Protein AF-N8WRK1-F1 (afdb_monomer_lite)

Sequence (256 aa):
MTTDSLMQRMIAAGVDIMNPQAVFDFYHNQDNATPIDFNLLKNYVNTWIADAILGKADKADLDLKADIEALEFKVNRNELQAYALKDDLSTKAEQSAVSALDATKADKAAVNQQLDSKLDRSEYHQHFRGLFTTADALHEQVTDAVAGDYAHVDAGPGEPTEIHAYDVDDGIWRKQGSNGISVTSTDSIPEGNNNLYFQAERVKNVVKGMNSGELPEGTNLYYTDARVSAVVGPMITPLQNQIGEIDQLLTQLLGV

Foldseek 3Di:
DPCDDPVNVCVVVVQPPVDVVSVVCVVPPPPPDDDDDVVVVVVVVVVVVVCVVVVNDDPVVVVVVVVVVVVVVVVVVVVVVVVVVVVVVVVVVVVVVVVVVVVVPCPPVNVVVVVCVVPVVVVVPPQEPEEALDQVRVPVVPPPHDAPHKYWHHVDPPGDIWIWGQDPVVRGTDTPPPDDDDDPDPVPDDDDPPDDDDDPVVVVVVVVPDDPVVDDQVPNDDDDPVVVCVVVVVVCVVVVVVVVVVVVVVCVVVVD

Secondary structure (DSSP, 8-state):
-----HHHHHHHTT--TT-HHHHHHHHH----S----HHHHHHHHHHHHHHHHTT---HHHHHHHHHHHHHHHHHHHHHHHHHHHHHHHHHHHHHHHHHHHHHHS--HHHHHHHHHHHTTTTT----EEEEESSHHHHHHH--S--TT-EEEE--STTSPPEEEEEETTTTEEEETTTTS----SGGGS---SS-----HHHHHHHHHH--TTSS--TTSPPP-HHHHHHHHHHHHHHHHHHHHHHHHHHHHHHT-

Organism: NCBI:txid1217675

Structure (mmCIF, N/CA/C/O backbone):
data_AF-N8WRK1-F1
#
_entry.id   AF-N8WRK1-F1
#
loop_
_atom_site.group_PDB
_atom_site.id
_atom_site.type_symbol
_atom_site.label_atom_id
_atom_site.label_alt_id
_atom_site.label_comp_id
_atom_site.label_asym_id
_atom_site.label_entity_id
_atom_site.label_seq_id
_atom_site.pdbx_PDB_ins_code
_atom_site.Cartn_x
_atom_site.Cartn_y
_atom_site.Cartn_z
_atom_site.occupancy
_atom_site.B_iso_or_equiv
_atom_site.auth_seq_id
_atom_site.auth_comp_id
_atom_site.auth_asym_id
_atom_site.auth_atom_id
_atom_site.pdbx_PDB_model_num
ATOM 1 N N . MET A 1 1 ? -27.558 -66.314 48.391 1.00 41.53 1 MET A N 1
ATOM 2 C CA . MET A 1 1 ? -27.802 -64.860 48.493 1.00 41.53 1 MET A CA 1
ATOM 3 C C . MET A 1 1 ? -28.905 -64.544 47.498 1.00 41.53 1 MET A C 1
ATOM 5 O O . MET A 1 1 ? -28.745 -64.895 46.337 1.00 41.53 1 MET A O 1
ATOM 9 N N . THR A 1 2 ? -30.059 -64.059 47.955 1.00 39.97 2 THR A N 1
ATOM 10 C CA . THR A 1 2 ? -31.202 -63.727 47.090 1.00 39.97 2 THR A CA 1
ATOM 11 C C . THR A 1 2 ? -30.779 -62.636 46.109 1.00 39.97 2 THR A C 1
ATOM 13 O O . THR A 1 2 ? -30.224 -61.617 46.510 1.00 39.97 2 THR A O 1
ATOM 16 N N . THR A 1 3 ? -30.943 -62.881 44.809 1.00 43.94 3 THR A N 1
ATOM 17 C CA . THR A 1 3 ? -30.619 -61.918 43.749 1.00 43.94 3 THR A CA 1
ATOM 18 C C . THR A 1 3 ? -31.718 -60.869 43.673 1.00 43.94 3 THR A C 1
ATOM 20 O O . THR A 1 3 ? -32.515 -60.859 42.735 1.00 43.94 3 THR A O 1
ATOM 23 N N . ASP A 1 4 ? -31.794 -60.020 44.693 1.00 55.56 4 ASP A N 1
ATOM 24 C CA . ASP A 1 4 ? -32.691 -58.877 44.667 1.00 55.56 4 ASP A CA 1
ATOM 25 C C . ASP A 1 4 ? -32.179 -57.911 43.607 1.00 55.56 4 ASP A C 1
ATOM 27 O O . ASP A 1 4 ? -31.000 -57.538 43.569 1.00 55.56 4 ASP A O 1
ATOM 31 N N . SER A 1 5 ? -33.072 -57.552 42.692 1.00 64.38 5 SER A N 1
ATOM 32 C CA . SER A 1 5 ? -32.743 -56.634 41.619 1.00 64.38 5 SER A CA 1
ATOM 33 C C . SER A 1 5 ? -32.294 -55.299 42.201 1.00 64.38 5 SER A C 1
ATOM 35 O O . SER A 1 5 ? -32.709 -54.851 43.270 1.00 64.38 5 SER A O 1
ATOM 37 N N . LEU A 1 6 ? -31.430 -54.633 41.461 1.00 58.53 6 LEU A N 1
ATOM 38 C CA . LEU A 1 6 ? -30.842 -53.359 41.837 1.00 58.53 6 LEU A CA 1
ATOM 39 C C . LEU A 1 6 ? -31.905 -52.291 42.169 1.00 58.53 6 LEU A C 1
ATOM 41 O O . LEU A 1 6 ? -31.772 -51.563 43.148 1.00 58.53 6 LEU A O 1
ATOM 45 N N . MET A 1 7 ? -33.027 -52.308 41.443 1.00 64.00 7 MET A N 1
ATOM 46 C CA . MET A 1 7 ? -34.217 -51.497 41.727 1.00 64.00 7 MET A CA 1
ATOM 47 C C . MET A 1 7 ? -34.857 -51.818 43.085 1.00 64.00 7 MET A C 1
ATOM 49 O O . MET A 1 7 ? -35.253 -50.904 43.801 1.00 64.00 7 MET A O 1
ATOM 53 N N . GLN A 1 8 ? -34.923 -53.092 43.486 1.00 68.00 8 GLN A N 1
ATOM 54 C CA . GLN A 1 8 ? -35.460 -53.479 44.797 1.00 68.00 8 GLN A CA 1
ATOM 55 C C . GLN A 1 8 ? -34.587 -52.964 45.945 1.00 68.00 8 GLN A C 1
ATOM 57 O O . GLN A 1 8 ? -35.125 -52.510 46.951 1.00 68.00 8 GLN A O 1
ATOM 62 N N . ARG A 1 9 ? -33.257 -52.954 45.782 1.00 64.38 9 ARG A N 1
ATOM 63 C CA . ARG A 1 9 ? -32.337 -52.381 46.781 1.00 64.38 9 ARG A CA 1
ATOM 64 C C . ARG A 1 9 ? -32.492 -50.867 46.920 1.00 64.38 9 ARG A C 1
ATOM 66 O O . ARG A 1 9 ? -32.437 -50.356 48.032 1.00 64.38 9 ARG A O 1
ATOM 73 N N . MET A 1 10 ? -32.715 -50.167 45.811 1.00 70.31 10 MET A N 1
ATOM 74 C CA . MET A 1 10 ? -32.926 -48.717 45.809 1.00 70.31 10 MET A CA 1
ATOM 75 C C . MET A 1 10 ? -34.264 -48.335 46.447 1.00 70.31 10 MET A C 1
ATOM 77 O O . MET A 1 10 ? -34.306 -47.435 47.282 1.00 70.31 10 MET A O 1
ATOM 81 N N . ILE A 1 11 ? -35.333 -49.075 46.133 1.00 75.88 11 ILE A N 1
ATOM 82 C CA . ILE A 1 11 ? -36.647 -48.896 46.766 1.00 75.88 11 ILE A CA 1
ATOM 83 C C . ILE A 1 11 ? -36.559 -49.180 48.274 1.00 75.88 11 ILE A C 1
ATOM 85 O O . ILE A 1 11 ? -37.080 -48.404 49.070 1.00 75.88 11 ILE A O 1
ATOM 89 N N . ALA A 1 12 ? -35.860 -50.245 48.685 1.00 75.50 12 ALA A N 1
ATOM 90 C CA . ALA A 1 12 ? -35.674 -50.582 50.099 1.00 75.50 12 ALA A CA 1
ATOM 91 C C . ALA A 1 12 ? -34.871 -49.521 50.873 1.00 75.50 12 ALA A C 1
ATOM 93 O O . ALA A 1 12 ? -35.125 -49.299 52.054 1.00 75.50 12 ALA A O 1
ATOM 94 N N . ALA A 1 13 ? -33.930 -48.848 50.207 1.00 69.81 13 ALA A N 1
ATOM 95 C CA . ALA A 1 13 ? -33.162 -47.742 50.771 1.00 69.81 13 ALA A CA 1
ATOM 96 C C . ALA A 1 13 ? -33.899 -46.386 50.714 1.00 69.81 13 ALA A C 1
ATOM 98 O O . ALA A 1 13 ? -33.337 -45.376 51.129 1.00 69.81 13 ALA A O 1
ATOM 99 N N . GLY A 1 14 ? -35.141 -46.346 50.211 1.00 78.44 14 GLY A N 1
ATOM 100 C CA . GLY A 1 14 ? -35.938 -45.120 50.109 1.00 78.44 14 GLY A CA 1
ATOM 101 C C . GLY A 1 14 ? -35.434 -44.132 49.055 1.00 78.44 14 GLY A C 1
ATOM 102 O O . GLY A 1 14 ? -35.756 -42.948 49.128 1.00 78.44 14 GLY A O 1
ATOM 103 N N . VAL A 1 15 ? -34.633 -44.594 48.090 1.00 77.81 15 VAL A N 1
ATOM 104 C CA . VAL A 1 15 ? -34.092 -43.750 47.020 1.00 77.81 15 VAL A CA 1
ATOM 105 C C . VAL A 1 15 ? -35.204 -43.419 46.027 1.00 77.81 15 VAL A C 1
ATOM 107 O O . VAL A 1 15 ? -35.874 -44.320 45.518 1.00 77.81 15 VAL A O 1
ATOM 110 N N . ASP A 1 16 ? -35.376 -42.134 45.712 1.00 84.25 16 ASP A N 1
ATOM 111 C CA . ASP A 1 16 ? -36.258 -41.705 44.626 1.00 84.25 16 ASP A CA 1
ATOM 112 C C . ASP A 1 16 ? -35.649 -42.098 43.273 1.00 84.25 16 ASP A C 1
ATOM 114 O O . ASP A 1 16 ? -34.786 -41.416 42.719 1.00 84.25 16 ASP A O 1
ATOM 118 N N . ILE A 1 17 ? -36.106 -43.233 42.747 1.00 76.56 17 ILE A N 1
ATOM 119 C CA . ILE A 1 17 ? -35.628 -43.815 41.489 1.00 76.56 17 ILE A CA 1
ATOM 120 C C . ILE A 1 17 ? -35.923 -42.946 40.258 1.00 76.56 17 ILE A C 1
ATOM 122 O O . ILE A 1 17 ? -35.333 -43.184 39.205 1.00 76.56 17 ILE A O 1
ATOM 126 N N . MET A 1 18 ? -36.810 -41.950 40.370 1.00 74.56 18 MET A N 1
ATOM 127 C CA . MET A 1 18 ? -37.111 -41.009 39.286 1.00 74.56 18 MET A CA 1
ATOM 128 C C . MET A 1 18 ? -36.160 -39.805 39.272 1.00 74.56 18 MET A C 1
ATOM 130 O O . MET A 1 18 ? -36.187 -39.027 38.320 1.00 74.56 18 MET A O 1
ATOM 134 N N . ASN A 1 19 ? -35.299 -39.664 40.287 1.00 75.12 19 ASN A N 1
ATOM 135 C CA . ASN 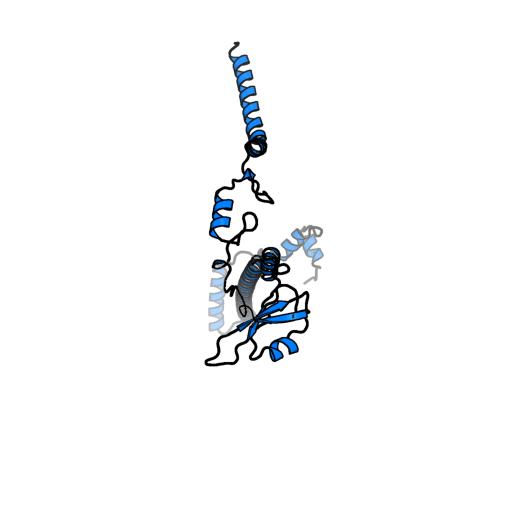A 1 19 ? -34.273 -38.631 40.361 1.00 75.12 19 ASN A CA 1
ATOM 136 C C . ASN A 1 19 ? -32.884 -39.212 40.013 1.00 75.12 19 ASN A C 1
ATOM 138 O O . ASN A 1 19 ? -32.271 -39.877 40.853 1.00 75.12 19 ASN A O 1
ATOM 142 N N . PRO A 1 20 ? -32.327 -38.918 38.822 1.00 65.50 20 PRO A N 1
ATOM 143 C CA . PRO A 1 20 ? -31.055 -39.487 38.372 1.00 65.50 20 PRO A CA 1
ATOM 144 C C . PRO A 1 20 ? -29.865 -39.194 39.297 1.00 65.50 20 PRO A C 1
ATOM 146 O O . PRO A 1 20 ? -28.946 -40.008 39.367 1.00 65.50 20 PRO A O 1
ATOM 149 N N . GLN A 1 21 ? -29.884 -38.073 40.028 1.00 61.62 21 GLN A N 1
ATOM 150 C CA . GLN A 1 21 ? -28.812 -37.713 40.960 1.00 61.62 21 GLN A CA 1
ATOM 151 C C . GLN A 1 21 ? -28.860 -38.571 42.229 1.00 61.62 21 GLN A C 1
ATOM 153 O O . GLN A 1 21 ? -27.837 -39.097 42.649 1.00 61.62 21 GLN A O 1
ATOM 158 N N . A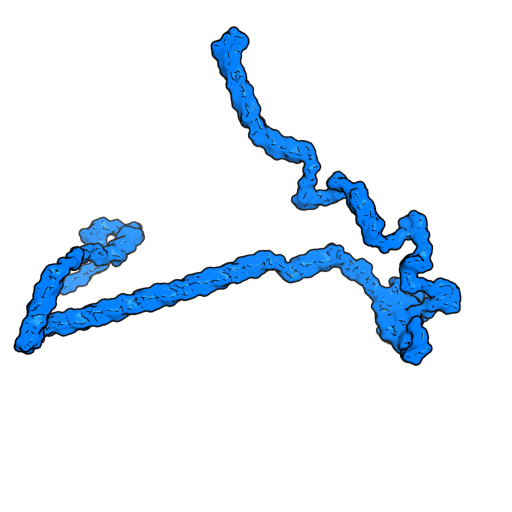LA A 1 22 ? -30.051 -38.795 42.791 1.00 65.44 22 ALA A N 1
ATOM 159 C CA . ALA A 1 22 ? -30.223 -39.654 43.967 1.00 65.44 22 ALA A CA 1
ATOM 160 C C . ALA A 1 22 ? -29.850 -41.113 43.662 1.00 65.44 22 ALA A C 1
ATOM 162 O O . ALA A 1 22 ? -29.258 -41.809 44.488 1.00 65.44 22 ALA A O 1
ATOM 163 N N . VAL A 1 23 ? -30.155 -41.554 42.438 1.00 63.00 23 VAL A N 1
ATOM 164 C CA . VAL A 1 23 ? -29.691 -42.833 41.907 1.00 63.00 23 VAL A CA 1
ATOM 165 C C . VAL A 1 23 ? -28.163 -42.857 41.848 1.00 63.00 23 VAL A C 1
ATOM 167 O O . VAL A 1 23 ? -27.557 -43.762 42.412 1.00 63.00 23 VAL A O 1
ATOM 170 N N . PHE A 1 24 ? -27.538 -41.862 41.216 1.00 61.81 24 PHE A N 1
ATOM 171 C CA . PHE A 1 24 ? -26.084 -41.772 41.061 1.00 61.81 24 PHE A CA 1
ATOM 172 C C . PHE A 1 24 ? -25.336 -41.771 42.402 1.00 61.81 24 PHE A C 1
ATOM 174 O O . PHE A 1 24 ? -24.374 -42.527 42.560 1.00 61.81 24 PHE A O 1
ATOM 181 N N . ASP A 1 25 ? -25.815 -40.998 43.376 1.00 60.84 25 ASP A N 1
ATOM 182 C CA . ASP A 1 25 ? -25.211 -40.883 44.704 1.00 60.84 25 ASP A CA 1
ATOM 183 C C . ASP A 1 25 ? -25.292 -42.212 45.470 1.00 60.84 25 ASP A C 1
ATOM 185 O O . ASP A 1 25 ? -24.321 -42.618 46.105 1.00 60.84 25 ASP A O 1
ATOM 189 N N . PHE A 1 26 ? -26.395 -42.963 45.343 1.00 69.25 26 PHE A N 1
ATOM 190 C CA . PHE A 1 26 ? -26.514 -44.305 45.928 1.00 69.25 26 PHE A CA 1
ATOM 191 C C . PHE A 1 26 ? -25.494 -45.303 45.348 1.00 69.25 26 PHE A C 1
ATOM 193 O O . PHE A 1 26 ? -25.015 -46.176 46.070 1.00 69.25 26 PHE A O 1
ATOM 200 N N . TYR A 1 27 ? -25.130 -45.183 44.064 1.00 58.78 27 TYR A N 1
ATOM 201 C CA . TYR A 1 27 ? -24.097 -46.037 43.457 1.00 58.78 27 TYR A CA 1
ATOM 202 C C . TYR A 1 27 ? -22.673 -45.656 43.860 1.00 58.78 27 TYR A C 1
ATOM 204 O O . TYR A 1 27 ? -21.825 -46.542 43.973 1.00 58.78 27 TYR A O 1
ATOM 212 N N . HIS A 1 28 ? -22.403 -44.361 44.031 1.00 60.12 28 HIS A N 1
ATOM 213 C CA . HIS A 1 28 ? -21.046 -43.844 44.221 1.00 60.12 28 HIS A CA 1
ATOM 214 C C . HIS A 1 28 ? -20.669 -43.641 45.688 1.00 60.12 28 HIS A C 1
ATOM 216 O O . HIS A 1 28 ? -19.487 -43.516 45.993 1.00 60.12 28 HIS A O 1
ATOM 222 N N . ASN A 1 29 ? -21.631 -43.687 46.610 1.00 57.47 29 ASN A N 1
ATOM 223 C CA . ASN A 1 29 ? -21.366 -43.614 48.042 1.00 57.47 29 ASN A CA 1
ATOM 224 C C . ASN A 1 29 ? -21.087 -45.015 48.632 1.00 57.47 29 ASN A C 1
ATOM 226 O O . ASN A 1 29 ? -21.828 -45.516 49.478 1.00 57.47 29 ASN A O 1
ATOM 230 N N . GLN A 1 30 ? -20.019 -45.674 48.155 1.00 51.66 30 GLN A N 1
ATOM 231 C CA . GLN A 1 30 ? -19.493 -46.919 48.748 1.00 51.66 30 GLN A CA 1
ATOM 232 C C . GLN A 1 30 ? -18.684 -46.688 50.043 1.00 51.66 30 GLN A C 1
ATOM 234 O O . GLN A 1 30 ? -18.206 -47.649 50.640 1.00 51.66 30 GLN A O 1
ATOM 239 N N . ASP A 1 31 ? -18.600 -45.449 50.532 1.00 48.50 31 ASP A N 1
ATOM 240 C CA . ASP A 1 31 ? -17.825 -45.062 51.719 1.00 48.50 31 ASP A CA 1
ATOM 241 C C . ASP A 1 31 ? -18.675 -44.981 53.000 1.00 48.50 31 ASP A C 1
ATOM 243 O O . ASP A 1 31 ? -18.508 -44.092 53.831 1.00 48.50 31 ASP A O 1
ATOM 247 N N . ASN A 1 32 ? -19.584 -45.941 53.196 1.00 46.09 32 ASN A N 1
ATOM 248 C CA . ASN A 1 32 ? -20.249 -46.164 54.489 1.00 46.09 32 ASN A CA 1
ATOM 249 C C . ASN A 1 32 ? -19.832 -47.502 55.132 1.00 46.09 32 ASN A C 1
ATOM 251 O O . ASN A 1 32 ? -20.601 -48.129 55.862 1.00 46.09 32 ASN A O 1
ATOM 255 N N . ALA A 1 33 ? -18.598 -47.946 54.866 1.00 46.81 33 ALA A N 1
ATOM 256 C CA . ALA A 1 33 ? -17.921 -48.947 55.682 1.00 46.81 33 ALA A CA 1
ATOM 257 C C . ALA A 1 33 ? -17.244 -48.244 56.873 1.00 46.81 33 ALA A C 1
ATOM 259 O O . ALA A 1 33 ? -16.502 -47.280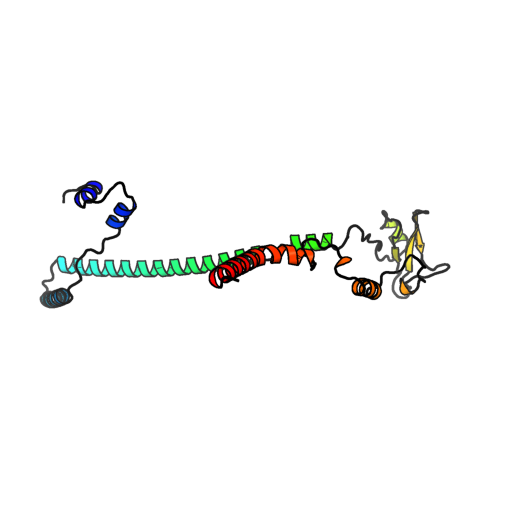 56.707 1.00 46.81 33 ALA A O 1
ATOM 260 N N . THR A 1 34 ? -17.544 -48.710 58.083 1.00 43.59 34 THR A N 1
ATOM 261 C CA . THR A 1 34 ? -17.042 -48.202 59.372 1.00 43.59 34 THR A CA 1
ATOM 262 C C . THR A 1 34 ? -15.527 -47.922 59.388 1.00 43.59 34 THR A C 1
ATOM 264 O O . THR A 1 34 ? -14.781 -48.702 58.792 1.00 43.59 34 THR A O 1
ATOM 267 N N . PRO A 1 35 ? -15.042 -46.896 60.125 1.00 42.50 35 PRO A N 1
ATOM 268 C CA . PRO A 1 35 ? -13.613 -46.591 60.229 1.00 42.50 35 PRO A CA 1
ATOM 269 C C . PRO A 1 35 ? -12.784 -47.807 60.668 1.00 42.50 35 PRO A C 1
ATOM 271 O O . PRO A 1 35 ? -13.175 -48.524 61.589 1.00 42.50 35 PRO A O 1
ATOM 274 N N . ILE A 1 36 ? -11.634 -48.027 60.025 1.00 48.12 36 ILE A N 1
ATOM 275 C CA . ILE A 1 36 ? -10.729 -49.149 60.316 1.00 48.12 36 ILE A CA 1
ATOM 276 C C . ILE A 1 36 ? -10.163 -48.999 61.740 1.00 48.12 36 ILE A C 1
ATOM 278 O O . ILE A 1 36 ? -9.389 -48.081 62.014 1.00 48.12 36 ILE A O 1
ATOM 282 N N . ASP A 1 37 ? -10.526 -49.909 62.650 1.00 48.22 37 ASP A N 1
ATOM 283 C CA . ASP A 1 37 ? -9.957 -49.967 64.001 1.00 48.22 37 ASP A CA 1
ATOM 284 C C . ASP A 1 37 ? -8.582 -50.656 63.975 1.00 48.22 37 ASP A C 1
ATOM 286 O O . ASP A 1 37 ? -8.454 -51.884 63.919 1.00 48.22 37 ASP A O 1
ATOM 290 N N . PHE A 1 38 ? -7.530 -49.840 64.038 1.00 43.28 38 PHE A N 1
ATOM 291 C CA . PHE A 1 38 ? -6.139 -50.288 64.029 1.00 43.28 38 PHE A CA 1
ATOM 292 C C . PHE A 1 38 ? -5.773 -51.224 65.196 1.00 43.28 38 PHE A C 1
ATOM 294 O O . PHE A 1 38 ? -4.810 -51.983 65.066 1.00 43.28 38 PHE A O 1
ATOM 301 N N . ASN A 1 39 ? -6.520 -51.240 66.309 1.00 43.47 39 ASN A N 1
ATOM 302 C CA . ASN A 1 39 ? -6.276 -52.195 67.398 1.00 43.47 39 ASN A CA 1
ATOM 303 C C . ASN A 1 39 ? -6.755 -53.606 67.046 1.00 43.47 39 ASN A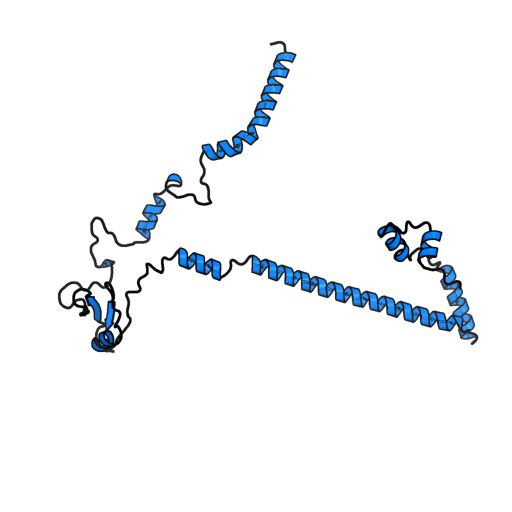 C 1
ATOM 305 O O . ASN A 1 39 ? -6.103 -54.583 67.422 1.00 43.47 39 ASN A O 1
ATOM 309 N N . LEU A 1 40 ? -7.844 -53.724 66.281 1.00 51.56 40 LEU A N 1
ATOM 310 C CA . LEU A 1 40 ? -8.323 -55.011 65.782 1.00 51.56 40 LEU A CA 1
ATOM 311 C C . LEU A 1 40 ? -7.331 -55.598 64.769 1.00 51.56 40 LEU A C 1
ATOM 313 O O . LEU A 1 40 ? -6.996 -56.779 64.848 1.00 51.56 40 LEU A O 1
ATOM 317 N N . LEU A 1 41 ? -6.790 -54.743 63.893 1.00 48.75 41 LEU A N 1
ATOM 318 C CA . LEU A 1 41 ? -5.769 -55.110 62.910 1.00 48.75 41 LEU A CA 1
ATOM 319 C C . LEU A 1 41 ? -4.481 -55.597 63.589 1.00 48.75 41 LEU A C 1
ATOM 321 O O . LEU A 1 41 ? -3.911 -56.613 63.203 1.00 48.75 41 LEU A O 1
ATOM 325 N N . LYS A 1 42 ? -4.044 -54.911 64.650 1.00 50.50 42 LYS A N 1
ATOM 326 C CA . LYS A 1 42 ? -2.833 -55.279 65.394 1.00 50.50 42 LYS A CA 1
ATOM 327 C C . LYS A 1 42 ? -2.986 -56.609 66.137 1.00 50.50 42 LYS A C 1
ATOM 329 O O . LYS A 1 42 ? -2.037 -57.388 66.187 1.00 50.50 42 LYS A O 1
ATOM 334 N N . ASN A 1 43 ? -4.174 -56.889 66.675 1.00 50.28 43 ASN A N 1
ATOM 335 C CA . ASN A 1 43 ? -4.475 -58.176 67.302 1.00 50.28 43 ASN A CA 1
ATOM 336 C C . ASN A 1 43 ? -4.513 -59.309 66.270 1.00 50.28 43 ASN A C 1
ATOM 338 O O . ASN A 1 43 ? -3.862 -60.323 66.496 1.00 50.28 43 ASN A O 1
ATOM 342 N N . TYR A 1 44 ? -5.159 -59.102 65.119 1.00 51.09 44 TYR A N 1
ATOM 343 C CA . TYR A 1 44 ? -5.182 -60.079 64.024 1.00 51.09 44 TYR A CA 1
ATOM 344 C C . TYR A 1 44 ? -3.780 -60.422 63.512 1.00 51.09 44 TYR A C 1
ATOM 346 O O . TYR A 1 44 ? -3.448 -61.594 63.372 1.00 51.09 44 TYR A O 1
ATOM 354 N N . VAL A 1 45 ? -2.920 -59.418 63.309 1.00 52.94 45 VAL A N 1
ATOM 355 C CA . VAL A 1 45 ? -1.537 -59.633 62.848 1.00 52.94 45 VAL A CA 1
ATOM 356 C C . VAL A 1 45 ? -0.709 -60.408 63.880 1.00 52.94 45 VAL A C 1
ATOM 358 O O . VAL A 1 45 ? 0.074 -61.278 63.508 1.00 52.94 45 VAL A O 1
ATOM 361 N N . ASN A 1 46 ? -0.894 -60.156 65.178 1.00 50.59 46 ASN A N 1
ATOM 362 C CA . ASN A 1 46 ? -0.177 -60.893 66.225 1.00 50.59 46 ASN A CA 1
ATOM 363 C C . ASN A 1 46 ? -0.634 -62.358 66.334 1.00 50.59 46 ASN A C 1
ATOM 365 O O . ASN A 1 46 ? 0.198 -63.233 66.577 1.00 50.59 46 ASN A O 1
ATOM 369 N N . THR A 1 47 ? -1.926 -62.638 66.137 1.00 52.38 47 THR A N 1
ATOM 370 C CA . THR A 1 47 ? -2.461 -64.009 66.093 1.00 52.38 47 THR A CA 1
ATOM 371 C C . THR A 1 47 ? -1.991 -64.743 64.833 1.00 52.38 47 THR A C 1
ATOM 373 O O . THR A 1 47 ? -1.519 -65.871 64.927 1.00 52.38 47 THR A O 1
ATOM 376 N N . TRP A 1 48 ? -1.976 -64.055 63.688 1.00 51.91 48 TRP A N 1
ATOM 377 C CA . TRP A 1 48 ? -1.475 -64.566 62.410 1.00 51.91 48 TRP A CA 1
ATOM 378 C C . TRP A 1 48 ? 0.011 -64.951 62.457 1.00 51.91 48 TRP A C 1
ATOM 380 O O . TRP A 1 48 ? 0.396 -66.035 62.022 1.00 51.91 48 TRP A O 1
ATOM 390 N N . ILE A 1 49 ? 0.860 -64.105 63.053 1.00 53.62 49 ILE A N 1
ATOM 391 C CA . ILE A 1 49 ? 2.286 -64.416 63.245 1.00 53.62 49 ILE A CA 1
ATOM 392 C C . ILE A 1 49 ? 2.458 -65.645 64.151 1.00 53.62 49 ILE A C 1
ATOM 394 O O . ILE A 1 49 ? 3.306 -66.495 63.875 1.00 53.62 49 ILE A O 1
ATOM 398 N N . ALA A 1 50 ? 1.654 -65.771 65.211 1.00 53.06 50 ALA A N 1
ATOM 399 C CA . ALA A 1 50 ? 1.717 -66.915 66.117 1.00 53.06 50 ALA A CA 1
ATOM 400 C C . ALA A 1 50 ? 1.319 -68.234 65.423 1.00 53.06 50 ALA A C 1
ATOM 402 O O . ALA A 1 50 ? 2.020 -69.237 65.579 1.00 53.06 50 ALA A O 1
ATOM 403 N N . ASP A 1 51 ? 0.264 -68.226 64.604 1.00 53.59 51 ASP A N 1
ATOM 404 C CA . ASP A 1 51 ? -0.222 -69.414 63.890 1.00 53.59 51 ASP A CA 1
ATOM 405 C C . ASP A 1 51 ? 0.653 -69.796 62.684 1.00 53.59 51 ASP A C 1
ATOM 407 O O . ASP A 1 51 ? 0.841 -70.987 62.409 1.00 53.59 51 ASP A O 1
ATOM 411 N N . ALA A 1 52 ? 1.282 -68.819 62.020 1.00 54.84 52 ALA A N 1
ATOM 412 C CA . ALA A 1 52 ? 2.271 -69.054 60.967 1.00 54.84 52 ALA A CA 1
ATOM 413 C C . ALA A 1 52 ? 3.557 -69.707 61.509 1.00 54.84 52 ALA A C 1
ATOM 415 O O . ALA A 1 52 ? 4.073 -70.645 60.900 1.00 54.84 52 ALA A O 1
ATOM 416 N N . ILE A 1 53 ? 4.046 -69.277 62.681 1.00 53.69 53 ILE A N 1
ATOM 417 C CA . ILE A 1 53 ? 5.205 -69.896 63.357 1.00 53.69 53 ILE A CA 1
ATOM 418 C C . ILE A 1 53 ? 4.888 -71.338 63.797 1.00 53.69 53 ILE A C 1
ATOM 420 O O . ILE A 1 53 ? 5.768 -72.198 63.778 1.00 53.69 53 ILE A O 1
ATOM 424 N N . LEU A 1 54 ? 3.631 -71.621 64.154 1.00 55.59 54 LEU A N 1
ATOM 425 C CA . LEU A 1 54 ? 3.147 -72.952 64.542 1.00 55.59 54 LEU A CA 1
ATOM 426 C C . LEU A 1 54 ? 2.691 -73.826 63.356 1.00 55.59 54 LEU A C 1
ATOM 428 O O . LEU A 1 54 ? 2.289 -74.971 63.575 1.00 55.59 54 LEU A O 1
ATOM 432 N N . GLY A 1 55 ? 2.771 -73.324 62.117 1.00 54.75 55 GLY A N 1
ATOM 433 C CA . GLY A 1 55 ? 2.442 -74.063 60.894 1.00 54.75 55 GLY A CA 1
ATOM 434 C C . GLY A 1 55 ? 0.952 -74.385 60.714 1.00 54.75 55 GLY A C 1
ATOM 435 O O . GLY A 1 55 ? 0.629 -75.399 60.097 1.00 54.75 55 GLY A O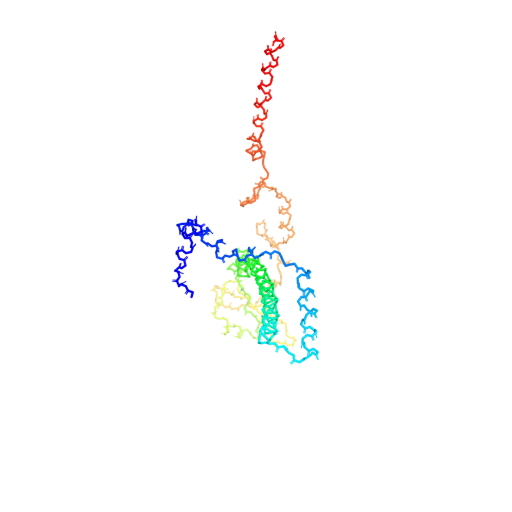 1
ATOM 436 N N . LYS A 1 56 ? 0.049 -73.564 61.267 1.00 52.50 56 LYS A N 1
ATOM 437 C CA . LYS A 1 56 ? -1.409 -73.799 61.291 1.00 52.50 56 LYS A CA 1
ATOM 438 C C . LYS A 1 56 ? -2.252 -72.790 60.501 1.00 52.50 56 LYS A C 1
ATOM 440 O O . LYS A 1 56 ? -3.466 -72.799 60.668 1.00 52.50 56 LYS A O 1
ATOM 445 N N . ALA A 1 57 ? -1.652 -71.953 59.655 1.00 54.19 57 ALA A N 1
ATOM 446 C CA . ALA A 1 57 ? -2.409 -70.984 58.858 1.00 54.19 57 ALA A CA 1
ATOM 447 C C . ALA A 1 57 ? -3.474 -71.692 57.995 1.00 54.19 57 ALA A C 1
ATOM 449 O O . ALA A 1 57 ? -3.152 -72.604 57.223 1.00 54.19 57 ALA A O 1
ATOM 450 N N . ASP A 1 58 ? -4.740 -71.304 58.153 1.00 58.97 58 ASP A N 1
ATOM 451 C CA . ASP A 1 58 ? -5.861 -71.842 57.388 1.00 58.97 58 ASP A CA 1
ATOM 452 C C . ASP A 1 58 ? -6.171 -70.970 56.153 1.00 58.97 58 ASP A C 1
ATOM 454 O O . ASP A 1 58 ? -5.519 -69.965 55.871 1.00 58.97 58 ASP A O 1
ATOM 458 N N . LYS A 1 59 ? -7.124 -71.415 55.325 1.00 52.69 59 LYS A N 1
ATOM 459 C CA . LYS A 1 59 ? -7.398 -70.849 53.990 1.00 52.69 59 LYS A CA 1
ATOM 460 C C . LYS A 1 59 ? -7.764 -69.353 54.012 1.00 52.69 59 LYS A C 1
ATOM 462 O O . LYS A 1 59 ? -7.506 -68.671 53.025 1.00 52.69 59 LYS A O 1
ATOM 467 N N . ALA A 1 60 ? -8.303 -68.850 55.124 1.00 48.56 60 ALA A N 1
ATOM 468 C CA . ALA A 1 60 ? -8.688 -67.449 55.286 1.00 48.56 60 ALA A CA 1
ATOM 469 C C . ALA A 1 60 ? -7.474 -66.497 55.325 1.00 48.56 60 ALA A C 1
ATOM 471 O O . ALA A 1 60 ? -7.559 -65.370 54.838 1.00 48.56 60 ALA A O 1
ATOM 472 N N . ASP A 1 61 ? -6.323 -66.967 55.811 1.00 49.34 61 ASP A N 1
ATOM 473 C CA . ASP A 1 61 ? -5.083 -66.182 55.867 1.00 49.34 61 ASP A CA 1
ATOM 474 C C . ASP A 1 61 ? -4.411 -66.018 54.492 1.00 49.34 61 ASP A C 1
ATOM 476 O O . ASP A 1 61 ? -3.697 -65.044 54.241 1.00 49.34 61 ASP A O 1
ATOM 480 N N . LEU A 1 62 ? -4.643 -66.967 53.580 1.00 51.41 62 LEU A N 1
ATOM 481 C CA . LEU A 1 62 ? -4.139 -66.928 52.202 1.00 51.41 62 LEU A CA 1
ATOM 482 C C . LEU A 1 62 ? -4.974 -65.982 51.325 1.00 51.41 62 LEU A C 1
ATOM 484 O O . LEU A 1 62 ? -4.423 -65.298 50.461 1.00 51.41 62 LEU A O 1
ATOM 488 N N . ASP A 1 63 ? -6.277 -65.905 51.603 1.00 55.84 63 ASP A N 1
ATOM 489 C CA . ASP A 1 63 ? -7.210 -64.993 50.941 1.00 55.84 63 ASP A CA 1
ATOM 490 C C . ASP A 1 63 ? -6.921 -63.524 51.326 1.00 55.84 63 ASP A C 1
ATOM 492 O O . ASP A 1 63 ? -6.934 -62.654 50.458 1.00 55.84 63 ASP A O 1
ATOM 496 N N . LEU A 1 64 ? -6.507 -63.244 52.572 1.00 53.81 64 LEU A N 1
ATOM 497 C CA . LEU A 1 64 ? -6.115 -61.890 52.998 1.00 53.81 64 LEU A CA 1
ATOM 498 C C . LEU A 1 64 ? -4.857 -61.373 52.275 1.00 53.81 64 LEU A C 1
ATOM 500 O O . LEU A 1 64 ? -4.782 -60.197 51.918 1.00 53.81 64 LEU A O 1
ATOM 504 N N . LYS A 1 65 ? -3.868 -62.242 52.022 1.00 55.91 65 LYS A N 1
ATOM 505 C CA . LYS A 1 65 ? -2.681 -61.879 51.229 1.00 55.91 65 LYS A CA 1
ATOM 506 C C . LYS A 1 65 ? -3.057 -61.556 49.780 1.00 55.91 65 LYS A C 1
ATOM 508 O O . LYS A 1 65 ? -2.563 -60.573 49.231 1.00 55.91 65 LYS A O 1
ATOM 513 N N . ALA A 1 66 ? -3.947 -62.349 49.185 1.00 54.22 66 ALA A N 1
ATOM 514 C CA . ALA A 1 66 ? -4.448 -62.104 47.835 1.00 54.22 66 ALA A CA 1
ATOM 515 C C . ALA A 1 66 ? -5.251 -60.793 47.749 1.00 54.22 66 ALA A C 1
ATOM 517 O O . ALA A 1 66 ? -5.117 -60.051 46.776 1.00 54.22 66 ALA A O 1
ATOM 518 N N . ASP A 1 67 ? -6.027 -60.468 48.784 1.00 52.97 67 ASP A N 1
ATOM 519 C CA . ASP A 1 67 ? -6.787 -59.220 48.861 1.00 52.97 67 ASP A CA 1
ATOM 520 C C . ASP A 1 67 ? -5.878 -57.990 49.017 1.00 52.97 67 ASP A C 1
ATOM 522 O O . ASP A 1 67 ? -6.127 -56.963 48.381 1.00 52.97 67 ASP A O 1
ATOM 526 N N . ILE A 1 68 ? -4.789 -58.093 49.789 1.00 55.44 68 ILE A N 1
ATOM 527 C CA . ILE A 1 68 ? -3.771 -57.035 49.909 1.00 55.44 68 ILE A CA 1
ATOM 528 C C . ILE A 1 68 ? -3.062 -56.811 48.568 1.00 55.44 68 ILE A C 1
ATOM 530 O O . ILE A 1 68 ? -2.997 -55.675 48.099 1.00 55.44 68 ILE A O 1
ATOM 534 N N . GLU A 1 69 ? -2.611 -57.877 47.901 1.00 56.22 69 GLU A N 1
ATOM 535 C CA . GLU A 1 69 ? -1.974 -57.784 46.578 1.00 56.22 69 GLU A CA 1
ATOM 536 C C . GLU A 1 69 ? -2.941 -57.195 45.528 1.00 56.22 69 GLU A C 1
ATOM 538 O O . GLU A 1 69 ? -2.554 -56.378 44.687 1.00 56.22 69 GLU A O 1
ATOM 543 N N . ALA A 1 70 ? -4.232 -57.537 45.601 1.00 54.84 70 ALA A N 1
ATOM 544 C CA . ALA A 1 70 ? -5.261 -56.977 44.729 1.00 54.84 70 ALA A CA 1
ATOM 545 C C . ALA A 1 70 ? -5.538 -55.487 45.003 1.00 54.84 70 ALA A C 1
ATOM 547 O O . ALA A 1 70 ? -5.848 -54.739 44.068 1.00 54.84 70 ALA A O 1
ATOM 548 N N . LEU A 1 71 ? -5.445 -55.041 46.259 1.00 53.25 71 LEU A N 1
ATOM 549 C CA . LEU A 1 71 ? -5.579 -53.634 46.640 1.00 53.25 71 LEU A CA 1
ATOM 550 C C . LEU A 1 71 ? -4.367 -52.812 46.193 1.00 53.25 71 LEU A C 1
ATOM 552 O O . LEU A 1 71 ? -4.558 -51.768 45.572 1.00 53.25 71 LEU A O 1
ATOM 556 N N . GLU A 1 72 ? -3.145 -53.303 46.404 1.00 57.50 72 GLU A N 1
ATOM 557 C CA . GLU A 1 72 ? -1.913 -52.668 45.911 1.00 57.50 72 GLU A CA 1
ATOM 558 C C . GLU A 1 72 ? -1.929 -52.526 44.382 1.00 57.50 72 GLU A C 1
ATOM 560 O O . GLU A 1 72 ? -1.617 -51.465 43.837 1.00 57.50 72 GLU A O 1
ATOM 565 N N . PHE A 1 73 ? -2.401 -53.555 43.670 1.00 47.50 73 PHE A N 1
ATOM 566 C CA . PHE A 1 73 ? -2.568 -53.502 42.218 1.00 47.50 73 PHE A CA 1
ATOM 567 C C . PHE A 1 73 ? -3.604 -52.454 41.773 1.00 47.50 73 PHE A C 1
ATOM 569 O O . PHE A 1 73 ? -3.414 -51.777 40.759 1.00 47.50 73 PHE A O 1
ATOM 576 N N . LYS A 1 74 ? -4.706 -52.286 42.517 1.00 57.16 74 LYS A N 1
ATOM 577 C CA . LYS A 1 74 ? -5.718 -51.253 42.233 1.00 57.16 74 LYS A CA 1
ATOM 578 C C . LYS A 1 74 ? -5.187 -49.842 42.499 1.00 57.16 74 LYS A C 1
ATOM 580 O O . LYS A 1 74 ? -5.404 -48.975 41.656 1.00 57.16 74 LYS A O 1
ATOM 585 N N . VAL A 1 75 ? -4.476 -49.626 43.608 1.00 60.28 75 VAL A N 1
ATOM 586 C CA . VAL A 1 75 ? -3.855 -48.331 43.942 1.00 60.28 75 VAL A CA 1
ATOM 587 C C . VAL A 1 75 ? -2.844 -47.931 42.867 1.00 60.28 75 VAL A C 1
ATOM 589 O O . VAL A 1 75 ? -2.977 -46.852 42.292 1.00 60.28 75 VAL A O 1
ATOM 592 N N . ASN A 1 76 ? -1.943 -48.839 42.477 1.00 64.69 76 ASN A N 1
ATOM 593 C CA . ASN A 1 76 ? -0.973 -48.582 41.407 1.00 64.69 76 ASN A CA 1
ATOM 594 C C . ASN A 1 76 ? -1.647 -48.244 40.067 1.00 64.69 76 ASN A C 1
ATOM 596 O O . ASN A 1 76 ? -1.200 -47.343 39.357 1.00 64.69 76 ASN A O 1
ATOM 600 N N . ARG A 1 77 ? -2.748 -48.923 39.703 1.00 65.50 77 ARG A N 1
ATOM 601 C CA . ARG A 1 77 ? -3.501 -48.578 38.483 1.00 65.50 77 ARG A CA 1
ATOM 602 C C . ARG A 1 77 ? -4.131 -47.187 38.548 1.00 65.50 77 ARG A C 1
ATOM 604 O O . ARG A 1 77 ? -4.109 -46.491 37.537 1.00 65.50 77 ARG A O 1
ATOM 611 N N . ASN A 1 78 ? -4.672 -46.786 39.696 1.00 68.94 78 ASN A N 1
ATOM 612 C CA . ASN A 1 78 ? -5.274 -45.462 39.861 1.00 68.94 78 ASN A CA 1
ATOM 613 C C . ASN A 1 78 ? -4.220 -44.347 39.776 1.00 68.94 78 ASN A C 1
ATOM 615 O O . ASN A 1 78 ? -4.467 -43.323 39.142 1.00 68.94 78 ASN A O 1
ATOM 619 N N . GLU A 1 79 ? -3.026 -44.558 40.338 1.00 66.94 79 GLU A N 1
ATOM 620 C CA . GLU A 1 79 ? -1.905 -43.619 40.201 1.00 66.94 79 GLU A CA 1
ATOM 621 C C . GLU A 1 79 ? -1.456 -43.486 38.739 1.00 66.94 79 GLU A C 1
ATOM 623 O O . GLU A 1 79 ? -1.349 -42.373 38.222 1.00 66.94 79 GLU A O 1
ATOM 628 N N . LEU A 1 80 ? -1.288 -44.607 38.027 1.00 64.88 80 LEU A N 1
ATOM 629 C CA . LEU A 1 80 ? -0.975 -44.627 36.591 1.00 64.88 80 LEU A CA 1
ATOM 630 C C . LEU A 1 80 ? -2.023 -43.882 35.747 1.00 64.88 80 LEU A C 1
ATOM 632 O O . LEU A 1 80 ? -1.666 -43.131 34.839 1.00 64.88 80 LEU A O 1
ATOM 636 N N . GLN A 1 81 ? -3.311 -44.048 36.059 1.00 74.62 81 GLN A N 1
ATOM 637 C CA . GLN A 1 81 ? -4.397 -43.329 35.387 1.00 74.62 81 GLN A CA 1
ATOM 638 C C . GLN A 1 81 ? -4.366 -41.822 35.675 1.00 74.62 81 GLN A C 1
ATOM 640 O O . GLN A 1 81 ? -4.584 -41.028 34.761 1.00 74.62 81 GLN A O 1
ATOM 645 N N . ALA A 1 82 ? -4.052 -41.413 36.907 1.00 69.50 82 ALA A N 1
ATOM 646 C CA . ALA A 1 82 ? -3.935 -40.004 37.275 1.00 69.50 82 ALA A CA 1
ATOM 647 C C . ALA A 1 82 ? -2.764 -39.308 36.558 1.00 69.50 82 ALA A C 1
ATOM 649 O O . ALA A 1 82 ? -2.913 -38.178 36.089 1.00 69.50 82 ALA A O 1
ATOM 650 N N . TYR A 1 83 ? -1.620 -39.988 36.413 1.00 61.91 83 TYR A N 1
ATOM 651 C CA . TYR A 1 83 ? -0.488 -39.480 35.631 1.00 61.91 83 TYR A CA 1
ATOM 652 C C . TYR A 1 83 ? -0.826 -39.346 34.142 1.00 61.91 83 TYR A C 1
ATOM 654 O O . TYR A 1 83 ? -0.560 -38.295 33.561 1.00 61.91 83 TYR A O 1
ATOM 662 N N . ALA A 1 84 ? -1.464 -40.357 33.543 1.00 73.12 84 ALA A N 1
ATOM 663 C CA . ALA A 1 84 ? -1.883 -40.311 32.141 1.00 73.12 84 ALA A CA 1
ATOM 664 C C . ALA A 1 84 ? -2.895 -39.183 31.870 1.00 73.12 84 ALA A C 1
ATOM 666 O O . ALA A 1 84 ? -2.799 -38.485 30.864 1.00 73.12 84 ALA A O 1
ATOM 667 N N . LEU A 1 85 ? -3.835 -38.959 32.794 1.00 81.75 85 LEU A N 1
ATOM 668 C CA . LEU A 1 85 ? -4.812 -37.878 32.685 1.00 81.75 85 LEU A CA 1
ATOM 669 C C . LEU A 1 85 ? -4.150 -36.493 32.776 1.00 81.75 85 LEU A C 1
ATOM 671 O O . LEU A 1 85 ? -4.522 -35.581 32.043 1.00 81.75 85 LEU A O 1
ATOM 675 N N . LYS A 1 86 ? -3.157 -36.329 33.658 1.00 75.50 86 LYS A N 1
ATOM 676 C CA . LYS A 1 86 ? -2.413 -35.071 33.814 1.00 75.50 86 LYS A CA 1
ATOM 677 C C . LYS A 1 86 ? -1.610 -34.713 32.561 1.00 75.50 86 LYS A C 1
ATOM 679 O O . LYS A 1 86 ? -1.577 -33.544 32.183 1.00 75.50 86 LYS A O 1
ATOM 684 N N . ASP A 1 87 ? -0.989 -35.705 31.934 1.00 81.62 87 ASP A N 1
ATOM 685 C CA . ASP A 1 87 ? -0.219 -35.545 30.697 1.00 81.62 87 ASP A CA 1
ATOM 686 C C . ASP A 1 87 ? -1.118 -35.164 29.504 1.00 81.62 87 ASP A C 1
ATOM 688 O O . ASP A 1 87 ? -0.841 -34.198 28.788 1.00 81.62 87 ASP A O 1
ATOM 692 N N . ASP A 1 88 ? -2.269 -35.832 29.366 1.00 85.19 88 ASP A N 1
ATOM 693 C CA . ASP A 1 88 ? -3.280 -35.513 28.348 1.00 85.19 88 ASP A CA 1
ATOM 694 C C . ASP A 1 88 ? -3.860 -34.099 28.538 1.00 85.19 88 ASP A C 1
ATOM 696 O O . ASP A 1 88 ? -3.992 -33.340 27.575 1.00 85.19 88 ASP A O 1
ATOM 700 N N . LEU A 1 89 ? -4.143 -33.690 29.784 1.00 82.56 89 LEU A N 1
ATOM 701 C CA . LEU A 1 89 ? -4.583 -32.321 30.079 1.00 82.56 89 LEU A CA 1
ATOM 702 C C . LEU A 1 89 ? -3.513 -31.274 29.744 1.00 82.56 89 LEU A C 1
ATOM 704 O O . LEU A 1 89 ? -3.854 -30.240 29.171 1.00 82.56 89 LEU A O 1
ATOM 708 N N . SER A 1 90 ? -2.245 -31.523 30.087 1.00 81.94 90 SER A N 1
ATOM 709 C CA . SER A 1 90 ? -1.138 -30.607 29.772 1.00 81.94 90 SER A CA 1
ATOM 710 C C . SER A 1 90 ? -0.989 -30.431 28.261 1.00 81.94 90 SER A C 1
ATOM 712 O O . SER A 1 90 ? -0.961 -29.308 27.761 1.00 81.94 90 SER A O 1
ATOM 714 N N . THR A 1 91 ? -1.013 -31.541 27.522 1.00 86.00 91 THR A N 1
ATOM 715 C CA . THR A 1 91 ? -0.933 -31.549 26.055 1.00 86.00 91 THR A CA 1
ATOM 716 C C . THR A 1 91 ? -2.096 -30.786 25.416 1.00 86.00 91 THR A C 1
ATOM 718 O O . THR A 1 91 ? -1.900 -29.973 24.510 1.00 86.00 91 THR A O 1
ATOM 721 N N . LYS A 1 92 ? -3.326 -30.991 25.906 1.00 83.31 92 LYS A N 1
ATOM 722 C CA . LYS A 1 92 ? -4.517 -30.277 25.417 1.00 83.31 92 LYS A CA 1
ATOM 723 C C . LYS A 1 92 ? -4.480 -28.783 25.722 1.00 83.31 92 LYS A C 1
ATOM 725 O O . LYS A 1 92 ? -4.915 -27.987 24.888 1.00 83.31 92 LYS A O 1
ATOM 730 N N . ALA A 1 93 ? -3.969 -28.391 26.888 1.00 80.62 93 ALA A N 1
ATOM 731 C CA . ALA A 1 93 ? -3.811 -26.987 27.253 1.00 80.62 93 ALA A CA 1
ATOM 732 C C . ALA A 1 93 ? -2.814 -26.277 26.319 1.00 80.62 93 ALA A C 1
ATOM 734 O O . ALA A 1 93 ? -3.110 -25.192 25.816 1.00 80.62 93 ALA A O 1
ATOM 735 N N . GLU A 1 94 ? -1.684 -26.918 26.010 1.00 84.50 94 GLU A N 1
ATOM 736 C CA . GLU A 1 94 ? -0.689 -26.399 25.065 1.00 84.50 94 GLU A CA 1
ATOM 737 C C . GLU A 1 94 ? -1.245 -26.291 23.637 1.00 84.50 94 GLU A C 1
ATOM 739 O O . GLU A 1 94 ? -1.124 -25.240 23.007 1.00 84.50 94 GLU A O 1
ATOM 744 N N . GLN A 1 95 ? -1.940 -27.319 23.137 1.00 80.31 95 GLN A N 1
ATOM 745 C CA . GLN A 1 95 ? -2.582 -27.282 21.813 1.00 80.31 95 GLN A CA 1
ATOM 746 C C . GLN A 1 95 ? -3.656 -26.193 21.701 1.00 80.31 95 GLN A C 1
ATOM 748 O O . GLN A 1 95 ? -3.772 -25.532 20.665 1.00 80.31 95 GLN A O 1
ATOM 753 N N . SER A 1 96 ? -4.425 -25.976 22.770 1.00 80.44 96 SER A N 1
ATOM 754 C CA . SER A 1 96 ? -5.445 -24.924 22.820 1.00 80.44 96 SER A CA 1
ATOM 755 C C . SER A 1 96 ? -4.812 -23.531 22.771 1.00 80.44 96 SER A C 1
ATOM 757 O O . SER A 1 96 ? -5.304 -22.657 22.058 1.00 80.44 96 SER A O 1
ATOM 759 N N . ALA A 1 97 ? -3.688 -23.332 23.467 1.00 81.56 97 ALA A N 1
ATOM 760 C CA . ALA A 1 97 ? -2.937 -22.078 23.443 1.00 81.56 97 ALA A CA 1
ATOM 761 C C . ALA A 1 97 ? -2.306 -21.800 22.067 1.00 81.56 97 ALA A C 1
ATOM 763 O O . ALA A 1 97 ? -2.374 -20.671 21.580 1.00 81.56 97 ALA A O 1
ATOM 764 N N . VAL A 1 98 ? -1.754 -22.825 21.409 1.00 73.75 98 VAL A N 1
ATOM 765 C CA . VAL A 1 98 ? -1.226 -22.718 20.037 1.00 73.75 98 VAL A CA 1
ATOM 766 C C . VAL A 1 98 ? -2.340 -22.354 19.051 1.00 73.75 98 VAL A C 1
ATOM 768 O O . VAL A 1 98 ? -2.186 -21.413 18.277 1.00 73.75 98 VAL A O 1
ATOM 771 N N . SER A 1 99 ? -3.496 -23.016 19.142 1.00 74.06 99 SER A N 1
ATOM 772 C CA . SER A 1 99 ? -4.651 -22.737 18.275 1.00 74.06 99 SER A CA 1
ATOM 773 C C . SER A 1 99 ? -5.197 -21.316 18.464 1.00 74.06 99 SER A C 1
ATOM 775 O O . SER A 1 99 ? -5.545 -20.645 17.495 1.00 74.06 99 SER A O 1
ATOM 777 N N . ALA A 1 100 ? -5.236 -20.822 19.706 1.00 74.62 100 ALA A N 1
ATOM 778 C CA . ALA A 1 100 ? -5.645 -19.450 20.003 1.00 74.62 100 ALA A CA 1
ATOM 779 C C . ALA A 1 100 ? -4.645 -18.413 19.459 1.00 74.62 100 ALA A C 1
ATOM 781 O O . ALA A 1 100 ? -5.049 -17.373 18.934 1.00 74.62 100 ALA A O 1
ATOM 782 N N . LEU A 1 101 ? -3.342 -18.696 19.545 1.00 71.62 101 LEU A N 1
ATOM 783 C CA . LEU A 1 101 ? -2.299 -17.828 18.999 1.00 71.62 101 LEU A CA 1
ATOM 784 C C . LEU A 1 101 ? -2.361 -17.760 17.467 1.00 71.62 101 LEU A C 1
ATOM 786 O O . LEU A 1 101 ? -2.228 -16.675 16.900 1.00 71.62 101 LEU A O 1
ATOM 790 N N . ASP A 1 102 ? -2.606 -18.890 16.807 1.00 72.06 102 ASP A N 1
ATOM 791 C CA . ASP A 1 102 ? -2.772 -18.948 15.354 1.00 72.06 102 ASP A CA 1
ATOM 792 C C . ASP A 1 102 ? -4.048 -18.237 14.887 1.00 72.06 102 ASP A C 1
ATOM 794 O O . ASP A 1 102 ? -4.005 -17.538 13.881 1.00 72.06 102 ASP A O 1
ATOM 798 N N . ALA A 1 103 ? -5.139 -18.289 15.657 1.00 65.81 103 ALA A N 1
ATOM 799 C CA . ALA A 1 103 ? -6.345 -17.502 15.380 1.00 65.81 103 ALA A CA 1
ATOM 800 C C . ALA A 1 103 ? -6.149 -15.981 15.569 1.00 65.81 103 ALA A C 1
ATOM 802 O O . ALA A 1 103 ? -6.898 -15.186 15.004 1.00 65.81 103 ALA A O 1
ATOM 803 N N . THR A 1 104 ? -5.159 -15.565 16.370 1.00 64.25 104 THR A N 1
ATOM 804 C CA . THR A 1 104 ? -4.874 -14.144 16.658 1.00 64.25 104 THR A CA 1
ATOM 805 C C . THR A 1 104 ? -3.833 -13.545 15.707 1.00 64.25 104 THR A C 1
ATOM 807 O O . THR A 1 104 ? -3.799 -12.328 15.509 1.00 64.25 104 THR A O 1
ATOM 810 N N . LYS A 1 105 ? -2.973 -14.365 15.088 1.00 70.50 105 LYS A N 1
ATOM 811 C CA . LYS A 1 105 ? -2.100 -13.901 14.005 1.00 70.50 105 LYS A CA 1
ATOM 812 C C . LYS A 1 105 ? -2.988 -13.482 12.842 1.00 70.50 105 LYS A C 1
ATOM 814 O O . LYS A 1 105 ? -3.630 -14.321 12.225 1.00 70.50 105 LYS A O 1
ATOM 819 N N . ALA A 1 106 ? -3.011 -12.183 12.549 1.00 60.59 106 ALA A N 1
ATOM 820 C CA . ALA A 1 106 ? -3.657 -11.667 11.352 1.00 60.59 106 ALA A CA 1
ATOM 821 C C . ALA A 1 106 ? -3.216 -12.515 10.153 1.00 60.59 106 ALA A C 1
ATOM 823 O O . ALA A 1 106 ? -2.014 -12.635 9.895 1.00 60.59 106 ALA A O 1
ATOM 824 N N . ASP A 1 107 ? -4.190 -13.142 9.487 1.00 72.44 107 ASP A N 1
ATOM 825 C CA . ASP A 1 107 ? -3.959 -14.052 8.375 1.00 72.44 107 ASP A CA 1
ATOM 826 C C . ASP A 1 107 ? -2.952 -13.411 7.425 1.00 72.44 107 ASP A C 1
ATOM 828 O O . ASP A 1 107 ? -3.136 -12.275 6.985 1.00 72.44 107 ASP A O 1
ATOM 832 N N . LYS A 1 108 ? -1.872 -14.115 7.082 1.00 69.19 108 LYS A N 1
ATOM 833 C CA . LYS A 1 108 ? -0.902 -13.618 6.092 1.00 69.19 108 LYS A CA 1
ATOM 834 C C . LYS A 1 108 ? -1.616 -13.180 4.804 1.00 69.19 108 LYS A C 1
ATOM 836 O O . LYS A 1 108 ? -1.200 -12.222 4.161 1.00 69.19 108 LYS A O 1
ATOM 841 N N . ALA A 1 109 ? -2.724 -13.850 4.480 1.00 68.19 109 ALA A N 1
ATOM 842 C CA . ALA A 1 109 ? -3.648 -13.473 3.421 1.00 68.19 109 ALA A CA 1
ATOM 843 C C . ALA A 1 109 ? -4.339 -12.125 3.675 1.00 68.19 109 ALA A C 1
ATOM 845 O O . ALA A 1 109 ? -4.347 -11.298 2.777 1.00 68.19 109 ALA A O 1
ATOM 846 N N . ALA A 1 110 ? -4.849 -11.859 4.879 1.00 75.50 110 ALA A N 1
ATOM 847 C CA . ALA A 1 110 ? -5.454 -10.578 5.243 1.00 75.50 110 ALA A CA 1
ATOM 848 C C . ALA A 1 110 ? -4.434 -9.427 5.231 1.00 75.50 110 ALA A C 1
ATOM 850 O O . ALA A 1 110 ? -4.742 -8.341 4.747 1.00 75.50 110 ALA A O 1
ATOM 851 N N . VAL A 1 111 ? -3.201 -9.662 5.694 1.00 74.81 111 VAL A N 1
ATOM 852 C CA . VAL A 1 111 ? -2.111 -8.673 5.616 1.00 74.81 111 VAL A CA 1
ATOM 853 C C . VAL A 1 111 ? -1.735 -8.391 4.160 1.00 74.81 111 VAL A C 1
ATOM 855 O O . VAL A 1 111 ? -1.624 -7.230 3.775 1.00 74.81 111 VAL A O 1
ATOM 858 N N . ASN A 1 112 ? -1.598 -9.430 3.333 1.00 69.31 112 ASN A N 1
ATOM 859 C CA . ASN A 1 112 ? -1.335 -9.272 1.902 1.00 69.31 112 ASN A CA 1
ATOM 860 C C . ASN A 1 112 ? -2.496 -8.571 1.185 1.00 69.31 112 ASN A C 1
ATOM 862 O O . ASN A 1 112 ? -2.260 -7.680 0.387 1.00 69.31 112 ASN A O 1
ATOM 866 N N . GLN A 1 113 ? -3.740 -8.895 1.528 1.00 75.44 113 GLN A N 1
ATOM 867 C CA . GLN A 1 113 ? -4.931 -8.281 0.950 1.00 75.44 113 GLN A CA 1
ATOM 868 C C . GLN A 1 113 ? -5.061 -6.806 1.353 1.00 75.44 113 GLN A C 1
ATOM 870 O O . GLN A 1 113 ? -5.448 -5.975 0.535 1.00 75.44 113 GLN A O 1
ATOM 875 N N . GLN A 1 114 ? -4.679 -6.446 2.584 1.00 75.00 114 GLN A N 1
ATOM 876 C CA . GLN A 1 114 ? -4.562 -5.051 3.019 1.00 75.00 114 GLN A CA 1
ATOM 877 C C . GLN A 1 114 ? -3.400 -4.312 2.346 1.00 75.00 114 GLN A C 1
ATOM 879 O O . GLN A 1 114 ? -3.496 -3.109 2.120 1.00 75.00 114 GLN A O 1
ATOM 884 N N . LEU A 1 115 ? -2.304 -5.001 2.030 1.00 71.38 115 LEU A N 1
ATOM 885 C CA . LEU A 1 115 ? -1.183 -4.419 1.298 1.00 71.38 115 LEU A CA 1
ATOM 886 C C . LEU A 1 115 ? -1.543 -4.186 -0.176 1.00 71.38 115 LEU A C 1
ATOM 888 O O . LEU A 1 115 ? -1.294 -3.101 -0.687 1.00 71.38 115 LEU A O 1
ATOM 892 N N . ASP A 1 116 ? -2.198 -5.154 -0.817 1.00 68.06 116 ASP A N 1
ATOM 893 C CA . ASP A 1 116 ? -2.660 -5.087 -2.209 1.00 68.06 116 ASP A CA 1
ATOM 894 C C . ASP A 1 116 ? -3.808 -4.081 -2.413 1.00 68.06 116 ASP A C 1
ATOM 896 O O . ASP A 1 116 ? -4.048 -3.651 -3.533 1.00 68.06 116 ASP A O 1
ATOM 900 N N . SER A 1 117 ? -4.514 -3.686 -1.347 1.00 65.69 117 SER A N 1
ATOM 901 C CA . SER A 1 117 ? -5.534 -2.623 -1.389 1.00 65.69 117 SER A CA 1
ATOM 902 C C . SER A 1 117 ? -5.003 -1.241 -0.996 1.00 65.69 117 SER A C 1
ATOM 904 O O . SER A 1 117 ? -5.639 -0.235 -1.301 1.00 65.69 117 SER A O 1
ATOM 906 N N . LYS A 1 118 ? -3.847 -1.166 -0.321 1.00 65.31 118 LYS A N 1
ATOM 907 C CA . LYS A 1 118 ? -3.168 0.099 0.024 1.00 65.31 118 LYS A CA 1
ATOM 908 C C . LYS A 1 118 ? -2.121 0.522 -1.001 1.00 65.31 118 LYS A C 1
ATOM 910 O O . LYS A 1 118 ? -1.819 1.706 -1.105 1.00 65.31 118 LYS A O 1
ATOM 915 N N . LEU A 1 119 ? -1.543 -0.436 -1.712 1.00 61.34 119 LEU A N 1
ATOM 916 C CA . LEU A 1 119 ? -0.741 -0.205 -2.899 1.00 61.34 119 LEU A CA 1
ATOM 917 C C . LEU A 1 119 ? -1.672 -0.451 -4.077 1.00 61.34 119 LEU A C 1
ATOM 919 O O . LEU A 1 119 ? -2.023 -1.601 -4.319 1.00 61.34 119 LEU A O 1
ATOM 923 N N . ASP A 1 120 ? -2.079 0.589 -4.800 1.00 61.75 120 ASP A N 1
ATOM 924 C CA . ASP A 1 120 ? -2.760 0.395 -6.079 1.00 61.75 120 ASP A CA 1
ATOM 925 C C . ASP A 1 120 ? -1.753 -0.187 -7.087 1.00 61.75 120 ASP A C 1
ATOM 927 O O . ASP A 1 120 ? -1.095 0.505 -7.863 1.00 61.75 120 ASP A O 1
ATOM 931 N N . ARG A 1 121 ? -1.540 -1.502 -7.004 1.00 56.16 121 ARG A N 1
ATOM 932 C CA . ARG A 1 121 ? -0.646 -2.239 -7.901 1.00 56.16 121 ARG A CA 1
ATOM 933 C C . ARG A 1 121 ? -1.230 -2.330 -9.307 1.00 56.16 121 ARG A C 1
ATOM 935 O O . ARG A 1 121 ? -0.475 -2.608 -10.229 1.00 56.16 121 ARG A O 1
ATOM 942 N N . SER A 1 122 ? -2.538 -2.107 -9.461 1.00 50.56 122 SER A N 1
ATOM 943 C CA . SER A 1 122 ? -3.191 -1.944 -10.761 1.00 50.56 122 SER A CA 1
ATOM 944 C C . SER A 1 122 ? -2.849 -0.609 -11.423 1.00 50.56 122 SER A C 1
ATOM 946 O O . SER A 1 122 ? -2.777 -0.560 -12.645 1.00 50.56 122 SER A O 1
ATOM 948 N N . GLU A 1 123 ? -2.580 0.447 -10.653 1.00 50.56 123 GLU A N 1
ATOM 949 C CA . GLU A 1 123 ? -2.065 1.720 -11.169 1.00 50.56 123 GLU A CA 1
ATOM 950 C C . GLU A 1 123 ? -0.548 1.709 -11.394 1.00 50.56 123 GLU A C 1
ATOM 952 O O . GLU A 1 123 ? -0.065 2.456 -12.249 1.00 50.56 123 GLU A O 1
ATOM 957 N N . TYR A 1 124 ? 0.208 0.839 -10.706 1.00 54.03 124 TYR A N 1
ATOM 958 C CA . TYR A 1 124 ? 1.626 0.597 -11.004 1.00 54.03 124 TYR A CA 1
ATOM 959 C C . TYR A 1 124 ? 1.775 -0.177 -12.323 1.00 54.03 124 TYR A C 1
ATOM 961 O O . TYR A 1 124 ? 2.065 -1.374 -12.356 1.00 54.03 124 TYR A O 1
ATOM 969 N N . HIS A 1 125 ? 1.567 0.523 -13.433 1.00 59.25 125 HIS A N 1
ATOM 970 C CA . HIS A 1 125 ? 1.897 0.028 -14.758 1.00 59.25 125 HIS A CA 1
ATOM 971 C C . HIS A 1 125 ? 3.418 -0.088 -14.831 1.00 59.25 125 HIS A C 1
ATOM 973 O O . HIS A 1 125 ? 4.146 0.907 -14.843 1.00 59.25 125 HIS A O 1
ATOM 979 N N . GLN A 1 126 ? 3.912 -1.326 -14.796 1.00 68.50 126 GLN A N 1
ATOM 980 C CA . GLN A 1 126 ? 5.336 -1.592 -14.922 1.00 68.50 126 GLN A CA 1
ATOM 981 C C . GLN A 1 126 ? 5.763 -1.302 -16.359 1.00 68.50 126 GLN A C 1
ATOM 983 O O . GLN A 1 126 ? 5.702 -2.162 -17.231 1.00 68.50 126 GLN A O 1
ATOM 988 N N . HIS A 1 127 ? 6.210 -0.073 -16.579 1.00 81.94 127 HIS A N 1
ATOM 989 C CA . HIS A 1 127 ? 6.646 0.407 -17.883 1.00 81.94 127 HIS A CA 1
ATOM 990 C C . HIS A 1 127 ? 8.078 -0.016 -18.230 1.00 81.94 127 HIS A C 1
ATOM 992 O O . HIS A 1 127 ? 8.481 0.056 -19.388 1.00 81.94 127 HIS A O 1
ATOM 998 N N . PHE A 1 128 ? 8.862 -0.497 -17.259 1.00 85.38 128 PHE A N 1
ATOM 999 C CA . PHE A 1 128 ? 10.193 -1.024 -17.546 1.00 85.38 128 PHE A CA 1
ATOM 1000 C C . PHE A 1 128 ? 10.118 -2.432 -18.147 1.00 85.38 128 PHE A C 1
ATOM 1002 O O . PHE A 1 128 ? 9.741 -3.388 -17.465 1.00 85.38 128 PHE A O 1
ATOM 1009 N N . ARG A 1 129 ? 10.533 -2.565 -19.411 1.00 87.44 129 ARG A N 1
ATOM 1010 C CA . ARG A 1 129 ? 10.436 -3.809 -20.195 1.00 87.44 129 ARG A CA 1
ATOM 1011 C C . ARG A 1 129 ? 11.685 -4.691 -20.146 1.00 87.44 129 ARG A C 1
ATOM 1013 O O . ARG A 1 129 ? 11.648 -5.804 -20.661 1.00 87.44 129 ARG A O 1
ATOM 1020 N N . GLY A 1 130 ? 12.756 -4.242 -19.488 1.00 86.56 130 GLY A N 1
ATOM 1021 C CA . GLY A 1 130 ? 13.947 -5.052 -19.222 1.00 86.56 130 GLY A CA 1
ATOM 1022 C C . GLY A 1 130 ? 15.235 -4.535 -19.863 1.00 86.56 130 GLY A C 1
ATOM 1023 O O . GLY A 1 130 ? 15.315 -3.394 -20.324 1.00 86.56 130 GLY A O 1
ATOM 1024 N N . LEU A 1 131 ? 16.260 -5.392 -19.831 1.00 90.00 131 LEU A N 1
ATOM 1025 C CA . LEU A 1 131 ? 17.588 -5.141 -20.388 1.00 90.00 131 LEU A CA 1
ATOM 1026 C C . LEU A 1 131 ? 17.820 -6.047 -21.596 1.00 90.00 131 LEU A C 1
ATOM 1028 O O . LEU A 1 131 ? 17.610 -7.257 -21.517 1.00 90.00 131 LEU A O 1
ATOM 1032 N N . PHE A 1 132 ? 18.311 -5.463 -22.680 1.00 93.19 132 PHE A N 1
ATOM 1033 C CA . PHE A 1 132 ? 18.543 -6.128 -23.954 1.00 93.19 132 PHE A CA 1
ATOM 1034 C C . PHE A 1 132 ? 19.961 -5.849 -24.435 1.00 93.19 132 PHE A C 1
ATOM 1036 O O . PHE A 1 132 ? 20.548 -4.826 -24.100 1.00 93.19 132 PHE A O 1
ATOM 1043 N N . THR A 1 133 ? 20.517 -6.745 -25.242 1.00 93.06 133 THR A N 1
ATOM 1044 C CA . THR A 1 133 ? 21.857 -6.555 -25.815 1.00 93.06 133 THR A CA 1
ATOM 1045 C C . THR A 1 133 ? 21.840 -5.767 -27.122 1.00 93.06 133 THR A C 1
ATOM 1047 O O . THR A 1 133 ? 22.857 -5.214 -27.526 1.00 93.06 133 THR A O 1
ATOM 1050 N N . THR A 1 134 ? 20.694 -5.721 -27.807 1.00 93.88 134 THR A N 1
ATOM 1051 C CA . THR A 1 134 ? 20.493 -4.982 -29.062 1.00 93.88 134 THR A CA 1
ATOM 1052 C C . THR A 1 134 ? 19.071 -4.418 -29.135 1.00 93.88 134 THR A C 1
ATOM 1054 O O . THR A 1 134 ? 18.162 -4.924 -28.475 1.00 93.88 134 THR A O 1
ATOM 1057 N N . ALA A 1 135 ? 18.866 -3.379 -29.952 1.00 90.56 135 ALA A N 1
ATOM 1058 C CA . ALA A 1 135 ? 17.535 -2.816 -30.197 1.00 90.56 135 ALA A CA 1
ATOM 1059 C C . ALA A 1 135 ? 16.614 -3.807 -30.933 1.00 90.56 135 ALA A C 1
ATOM 1061 O O . ALA A 1 135 ? 15.432 -3.892 -30.617 1.00 90.56 135 ALA A O 1
ATOM 1062 N N . ASP A 1 136 ? 17.170 -4.617 -31.837 1.00 93.81 136 ASP A N 1
ATOM 1063 C CA . ASP A 1 136 ? 16.416 -5.670 -32.529 1.00 93.81 136 ASP A CA 1
ATOM 1064 C C . ASP A 1 136 ? 15.864 -6.704 -31.537 1.00 93.81 136 ASP A C 1
ATOM 1066 O O . ASP A 1 136 ? 14.703 -7.097 -31.620 1.00 93.81 136 ASP A O 1
ATOM 1070 N N . ALA A 1 137 ? 16.661 -7.089 -30.532 1.00 94.25 137 ALA A N 1
ATOM 1071 C CA . ALA A 1 137 ? 16.218 -8.014 -29.492 1.00 94.25 137 ALA A CA 1
ATOM 1072 C C . ALA A 1 137 ? 15.071 -7.431 -28.653 1.00 94.25 137 ALA A C 1
ATOM 1074 O O . ALA A 1 137 ? 14.153 -8.163 -28.290 1.00 94.25 137 ALA A O 1
ATOM 1075 N N . LEU A 1 138 ? 15.102 -6.125 -28.372 1.00 94.38 138 LEU A N 1
ATOM 1076 C CA . LEU A 1 138 ? 13.994 -5.418 -27.729 1.00 94.38 138 LEU A CA 1
ATOM 1077 C C . LEU A 1 138 ? 12.725 -5.472 -28.596 1.00 94.38 138 LEU A C 1
ATOM 1079 O O . LEU A 1 138 ? 11.661 -5.819 -28.088 1.00 94.38 138 LEU A O 1
ATOM 1083 N N . HIS A 1 139 ? 12.831 -5.178 -29.897 1.00 91.00 139 HIS A N 1
ATOM 1084 C CA . HIS A 1 139 ? 11.687 -5.197 -30.821 1.00 91.00 139 HIS A CA 1
ATOM 1085 C C . HIS A 1 139 ? 11.061 -6.587 -30.966 1.00 91.00 139 HIS A C 1
ATOM 1087 O O . HIS A 1 139 ? 9.840 -6.705 -30.995 1.00 91.00 139 HIS A O 1
ATOM 1093 N N . GLU A 1 140 ? 11.875 -7.639 -31.050 1.00 93.06 140 GLU A N 1
ATOM 1094 C CA . GLU A 1 140 ? 11.378 -9.008 -31.224 1.00 93.06 140 GLU A CA 1
ATOM 1095 C C . GLU A 1 140 ? 10.756 -9.584 -29.947 1.00 93.06 140 GLU A C 1
ATOM 1097 O O . GLU A 1 140 ? 9.787 -10.341 -30.014 1.00 93.06 140 GLU A O 1
ATOM 1102 N N . GLN A 1 141 ? 11.313 -9.252 -28.780 1.00 93.50 141 GLN A N 1
ATOM 1103 C CA . GLN A 1 141 ? 10.892 -9.844 -27.507 1.00 93.50 141 GLN A CA 1
ATOM 1104 C C . GLN A 1 141 ? 9.734 -9.088 -26.850 1.00 93.50 141 GLN A C 1
ATOM 1106 O O . GLN A 1 141 ? 8.983 -9.688 -26.080 1.00 93.50 141 GLN A O 1
ATOM 1111 N N . VAL A 1 142 ? 9.566 -7.794 -27.144 1.00 92.38 142 VAL A N 1
ATOM 1112 C CA . VAL A 1 142 ? 8.535 -6.944 -26.536 1.00 92.38 142 VAL A CA 1
ATOM 1113 C C . VAL A 1 142 ? 7.476 -6.573 -27.573 1.00 92.38 142 VAL A C 1
ATOM 1115 O O . VAL A 1 142 ? 7.573 -5.555 -28.254 1.00 92.38 142 VAL A O 1
ATOM 1118 N N . THR A 1 143 ? 6.448 -7.420 -27.682 1.00 91.88 143 THR A N 1
ATOM 1119 C CA . THR A 1 143 ? 5.388 -7.322 -28.711 1.00 91.88 143 THR A CA 1
ATOM 1120 C C . THR A 1 143 ? 4.103 -6.641 -28.230 1.00 91.88 143 THR A C 1
ATOM 1122 O O . THR A 1 143 ? 3.250 -6.278 -29.033 1.00 91.88 143 THR A O 1
ATOM 1125 N N . ASP A 1 144 ? 3.969 -6.443 -26.926 1.00 90.12 144 ASP A N 1
ATOM 1126 C CA . ASP A 1 144 ? 2.829 -5.857 -26.217 1.00 90.12 144 ASP A CA 1
ATOM 1127 C C . ASP A 1 144 ? 3.224 -4.528 -25.549 1.00 90.12 144 ASP A C 1
ATOM 1129 O O . ASP A 1 144 ? 2.855 -4.246 -24.408 1.00 90.12 144 ASP A O 1
ATOM 1133 N N . ALA A 1 145 ? 4.044 -3.730 -26.234 1.00 88.62 145 ALA A N 1
ATOM 1134 C CA . ALA A 1 145 ? 4.463 -2.418 -25.757 1.00 88.62 145 ALA A CA 1
ATOM 1135 C C . ALA A 1 145 ? 3.285 -1.428 -25.733 1.00 88.62 145 ALA A C 1
ATOM 1137 O O . ALA A 1 145 ? 2.481 -1.366 -26.668 1.00 88.62 145 ALA A O 1
ATOM 1138 N N . VAL A 1 146 ? 3.189 -0.642 -24.662 1.00 84.94 146 VAL A N 1
ATOM 1139 C CA . VAL A 1 146 ? 2.159 0.385 -24.465 1.00 84.94 146 VAL A CA 1
ATOM 1140 C C . VAL A 1 146 ? 2.784 1.755 -24.204 1.00 84.94 146 VAL A C 1
ATOM 1142 O O . VAL A 1 146 ? 3.984 1.884 -23.960 1.00 84.94 146 VAL A O 1
ATOM 1145 N N . ALA A 1 147 ? 1.970 2.809 -24.283 1.00 81.62 147 ALA A N 1
ATOM 1146 C CA . ALA A 1 147 ? 2.424 4.170 -24.014 1.00 81.62 147 ALA A CA 1
ATOM 1147 C C . ALA A 1 147 ? 3.081 4.274 -22.626 1.00 81.62 147 ALA A C 1
ATOM 1149 O O . ALA A 1 147 ? 2.514 3.823 -21.632 1.00 81.62 147 ALA A O 1
ATOM 1150 N N . GLY A 1 148 ? 4.263 4.893 -22.572 1.00 76.50 148 GLY A N 1
ATOM 1151 C CA . GLY A 1 148 ? 5.051 5.044 -21.346 1.00 76.50 148 GLY A CA 1
ATOM 1152 C C . GLY A 1 148 ? 6.120 3.969 -21.141 1.00 76.50 148 GLY A C 1
ATOM 1153 O O . GLY A 1 148 ? 7.005 4.173 -20.311 1.00 76.50 148 GLY A O 1
ATOM 1154 N N . ASP A 1 149 ? 6.095 2.878 -21.912 1.00 85.56 149 ASP A N 1
ATOM 1155 C CA . ASP A 1 149 ? 7.078 1.804 -21.790 1.00 85.56 149 ASP A CA 1
ATOM 1156 C C . ASP A 1 149 ? 8.501 2.252 -22.165 1.00 85.56 149 ASP A C 1
ATOM 1158 O O . ASP A 1 149 ? 8.724 2.979 -23.137 1.00 85.56 149 ASP A O 1
ATOM 1162 N N . TYR A 1 150 ? 9.485 1.777 -21.400 1.00 88.94 150 TYR A N 1
ATOM 1163 C CA . TYR A 1 150 ? 10.909 2.020 -21.620 1.00 88.94 150 TYR A CA 1
ATOM 1164 C C . TYR A 1 150 ? 11.744 0.753 -21.368 1.00 88.94 150 TYR A C 1
ATOM 1166 O O . TYR A 1 150 ? 11.394 -0.112 -20.563 1.00 88.94 150 TYR A O 1
ATOM 1174 N N . ALA A 1 151 ? 12.875 0.634 -22.054 1.00 90.19 151 ALA A N 1
ATOM 1175 C CA . ALA A 1 151 ? 13.801 -0.487 -21.955 1.00 90.19 151 ALA A CA 1
ATOM 1176 C C . ALA A 1 151 ? 15.247 -0.002 -22.043 1.00 90.19 151 ALA A C 1
ATOM 1178 O O . ALA A 1 151 ? 15.523 1.078 -22.566 1.00 90.19 151 ALA A O 1
ATOM 1179 N N . HIS A 1 152 ? 16.179 -0.805 -21.539 1.00 87.56 152 HIS A N 1
ATOM 1180 C CA . HIS A 1 152 ? 17.606 -0.519 -21.642 1.00 87.56 152 HIS A CA 1
ATOM 1181 C C . HIS A 1 152 ? 18.258 -1.455 -22.656 1.00 87.56 152 HIS A C 1
ATOM 1183 O O . HIS A 1 152 ? 18.019 -2.661 -22.630 1.00 87.56 152 HIS A O 1
ATOM 1189 N N . VAL A 1 153 ? 19.102 -0.907 -23.523 1.00 91.81 153 VAL A N 1
ATOM 1190 C CA . VAL A 1 153 ? 19.892 -1.654 -24.500 1.00 91.81 153 VAL A CA 1
ATOM 1191 C C . VAL A 1 153 ? 21.369 -1.425 -24.202 1.00 91.81 153 VAL A C 1
ATOM 1193 O O . VAL A 1 153 ? 21.839 -0.294 -24.239 1.00 91.81 153 VAL A O 1
ATOM 1196 N N . ASP A 1 154 ? 22.100 -2.487 -23.889 1.00 90.81 154 ASP A N 1
ATOM 1197 C CA . ASP A 1 154 ? 23.525 -2.452 -23.571 1.00 90.81 154 ASP A CA 1
ATOM 1198 C C . ASP A 1 154 ? 24.264 -3.507 -24.399 1.00 90.81 154 ASP A C 1
ATOM 1200 O O . ASP A 1 154 ? 24.128 -4.711 -24.170 1.00 90.81 154 ASP A O 1
ATOM 1204 N N . ALA A 1 155 ? 25.047 -3.049 -25.376 1.00 90.56 155 ALA A N 1
ATOM 1205 C CA . ALA A 1 155 ? 25.797 -3.920 -26.276 1.00 90.56 155 ALA A CA 1
ATOM 1206 C C . ALA A 1 155 ? 26.985 -4.632 -25.595 1.00 90.56 155 ALA A C 1
ATOM 1208 O O . ALA A 1 155 ? 27.619 -5.494 -26.212 1.00 90.56 155 ALA A O 1
ATOM 1209 N N . GLY A 1 156 ? 27.268 -4.323 -24.325 1.00 85.50 156 GLY A N 1
ATOM 1210 C CA . GLY A 1 156 ? 28.270 -4.987 -23.508 1.00 85.50 156 GLY A CA 1
ATOM 1211 C C . GLY A 1 156 ? 29.436 -4.077 -23.103 1.00 85.50 156 GLY A C 1
ATOM 1212 O O . GLY A 1 156 ? 29.387 -2.856 -23.243 1.00 85.50 156 GLY A O 1
ATOM 1213 N N . PRO A 1 157 ? 30.520 -4.664 -22.564 1.00 89.00 157 PRO A N 1
ATOM 1214 C CA . PRO A 1 157 ? 31.608 -3.906 -21.954 1.00 89.00 157 PRO A CA 1
ATOM 1215 C C . PRO A 1 157 ? 32.227 -2.866 -22.895 1.00 89.00 157 PRO A C 1
ATOM 1217 O O . PRO A 1 157 ? 32.762 -3.211 -23.945 1.00 89.00 157 PRO A O 1
ATOM 1220 N N . GLY A 1 158 ? 32.227 -1.604 -22.463 1.00 86.12 158 GLY A N 1
ATOM 1221 C CA . GLY A 1 158 ? 32.806 -0.482 -23.208 1.00 86.12 158 GLY A CA 1
ATOM 1222 C C . GLY A 1 158 ? 31.793 0.332 -24.012 1.00 86.12 158 GLY A C 1
ATOM 1223 O O . GLY A 1 158 ? 32.118 1.456 -24.387 1.00 86.12 158 GLY A O 1
ATOM 1224 N N . GLU A 1 159 ? 30.575 -0.175 -24.198 1.00 84.12 159 GLU A N 1
ATOM 1225 C CA . GLU A 1 159 ? 29.473 0.566 -24.805 1.00 84.12 159 GLU A CA 1
ATOM 1226 C C . GLU A 1 159 ? 28.574 1.174 -23.714 1.00 84.12 159 GLU A C 1
ATOM 1228 O O . GLU A 1 159 ? 28.376 0.570 -22.658 1.00 84.12 159 GLU A O 1
ATOM 1233 N N . PRO A 1 160 ? 28.057 2.399 -23.899 1.00 79.81 160 PRO A N 1
ATOM 1234 C CA . PRO A 1 160 ? 27.124 2.988 -22.950 1.00 79.81 160 PRO A CA 1
ATOM 1235 C C . PRO A 1 160 ? 25.750 2.317 -23.059 1.00 79.81 160 PRO A C 1
ATOM 1237 O O . PRO A 1 160 ? 25.245 2.099 -24.158 1.00 79.81 160 PRO A O 1
ATOM 1240 N N . THR A 1 161 ? 25.097 2.077 -21.921 1.00 83.50 161 THR A N 1
ATOM 1241 C CA . THR A 1 161 ? 23.690 1.663 -21.899 1.00 83.50 161 THR A CA 1
ATOM 1242 C C . THR A 1 161 ? 22.804 2.755 -22.507 1.00 83.50 161 THR A C 1
ATOM 1244 O O . THR A 1 161 ? 22.847 3.922 -22.108 1.00 83.50 161 THR A O 1
ATOM 1247 N N . GLU A 1 162 ? 21.960 2.370 -23.454 1.00 86.38 162 GLU A N 1
ATOM 1248 C CA . GLU A 1 162 ? 20.996 3.232 -24.121 1.00 86.38 162 GLU A CA 1
ATOM 1249 C C . GLU A 1 162 ? 19.599 3.018 -23.545 1.00 86.38 162 GLU A C 1
ATOM 1251 O O . GLU A 1 162 ? 19.165 1.883 -23.357 1.00 86.38 162 GLU A O 1
ATOM 1256 N N . ILE A 1 163 ? 18.857 4.099 -23.318 1.00 87.06 163 ILE A N 1
ATOM 1257 C CA . ILE A 1 163 ? 17.440 4.011 -22.957 1.00 87.06 163 ILE A CA 1
ATOM 1258 C C . ILE A 1 163 ? 16.618 4.125 -24.238 1.00 87.06 163 ILE A C 1
ATOM 1260 O O . ILE A 1 163 ? 16.801 5.060 -25.020 1.00 87.06 163 ILE A O 1
ATOM 1264 N N . HIS A 1 164 ? 15.710 3.182 -24.451 1.00 88.19 164 HIS A N 1
ATOM 1265 C CA . HIS A 1 164 ? 14.753 3.175 -25.551 1.00 88.19 164 HIS A CA 1
ATOM 1266 C C . HIS A 1 164 ? 13.348 3.336 -24.977 1.00 88.19 164 HIS A C 1
ATOM 1268 O O . HIS A 1 164 ? 12.981 2.615 -24.055 1.00 88.19 164 HIS A O 1
ATOM 1274 N N . ALA A 1 165 ? 12.571 4.279 -25.502 1.00 87.31 165 ALA A N 1
ATOM 1275 C CA . ALA A 1 165 ? 11.177 4.500 -25.117 1.00 87.31 165 ALA A CA 1
ATOM 1276 C C . ALA A 1 165 ? 10.242 4.112 -26.265 1.00 87.31 165 ALA A C 1
ATOM 1278 O O . ALA A 1 165 ? 10.593 4.305 -27.434 1.00 87.31 165 ALA A O 1
ATOM 1279 N N . TYR A 1 166 ? 9.077 3.559 -25.936 1.00 88.44 166 TYR A N 1
ATOM 1280 C CA . TYR A 1 166 ? 8.079 3.172 -26.924 1.00 88.44 166 TYR A CA 1
ATOM 1281 C C . TYR A 1 166 ? 7.270 4.386 -27.386 1.00 88.44 166 TYR A C 1
ATOM 1283 O O . TYR A 1 166 ? 6.645 5.084 -26.585 1.00 88.44 166 TYR A O 1
ATOM 1291 N N . ASP A 1 167 ? 7.294 4.631 -28.690 1.00 84.25 167 ASP A N 1
ATOM 1292 C CA . ASP A 1 167 ? 6.472 5.624 -29.364 1.00 84.25 167 ASP A CA 1
ATOM 1293 C C . ASP A 1 167 ? 5.160 4.961 -29.792 1.00 84.25 167 ASP A C 1
ATOM 1295 O O . ASP A 1 167 ? 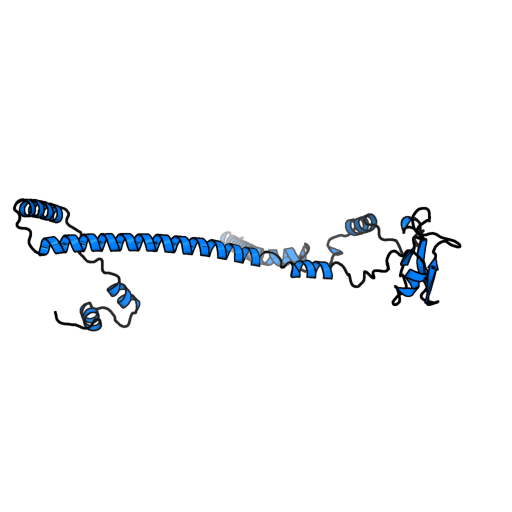5.142 4.125 -30.696 1.00 84.25 167 ASP A O 1
ATOM 1299 N N . VAL A 1 168 ? 4.068 5.296 -29.104 1.00 83.00 168 VAL A N 1
ATOM 1300 C CA . VAL A 1 168 ? 2.750 4.687 -29.336 1.00 83.00 168 VAL A CA 1
ATOM 1301 C C . VAL A 1 168 ? 2.106 5.150 -30.643 1.00 83.00 168 VAL A C 1
ATOM 1303 O O . VAL A 1 168 ? 1.319 4.398 -31.218 1.00 83.00 168 VAL A O 1
ATOM 1306 N N . ASP A 1 169 ? 2.441 6.352 -31.120 1.00 83.75 169 ASP A N 1
ATOM 1307 C CA . ASP A 1 169 ? 1.861 6.909 -32.344 1.00 83.75 169 ASP A CA 1
ATOM 1308 C C . ASP A 1 169 ? 2.437 6.201 -33.578 1.00 83.75 169 ASP A C 1
ATOM 1310 O O . ASP A 1 169 ? 1.709 5.897 -34.526 1.00 83.75 169 ASP A O 1
ATOM 1314 N N . ASP A 1 170 ? 3.732 5.878 -33.525 1.00 82.56 170 ASP A N 1
ATOM 1315 C CA . ASP A 1 170 ? 4.459 5.207 -34.604 1.00 82.56 170 ASP A CA 1
ATOM 1316 C C . ASP A 1 170 ? 4.586 3.679 -34.406 1.00 82.56 170 ASP A C 1
ATOM 1318 O O . ASP A 1 170 ? 4.941 2.961 -35.343 1.00 82.56 170 ASP A O 1
ATOM 1322 N N . GLY A 1 171 ? 4.320 3.160 -33.203 1.00 86.69 171 GLY A N 1
ATOM 1323 C CA . GLY A 1 171 ? 4.449 1.738 -32.861 1.00 86.69 171 GLY A CA 1
ATOM 1324 C C . GLY A 1 171 ? 5.894 1.226 -32.840 1.00 86.69 171 GLY A C 1
ATOM 1325 O O . GLY A 1 171 ? 6.148 0.069 -33.180 1.00 86.69 171 GLY A O 1
ATOM 1326 N N . ILE A 1 172 ? 6.859 2.083 -32.496 1.00 87.44 172 ILE A N 1
ATOM 1327 C CA . ILE A 1 172 ? 8.299 1.790 -32.593 1.00 87.44 172 ILE A CA 1
ATOM 1328 C C . ILE A 1 172 ? 9.062 2.219 -31.342 1.00 87.44 172 ILE A C 1
ATOM 1330 O O . ILE A 1 172 ? 8.742 3.216 -30.702 1.00 87.44 172 ILE A O 1
ATOM 1334 N N . TRP A 1 173 ? 10.141 1.505 -31.020 1.00 88.75 173 TRP A N 1
ATOM 1335 C CA . TRP A 1 173 ? 11.057 1.933 -29.963 1.00 88.75 173 TRP A CA 1
ATOM 1336 C C . TRP A 1 173 ? 12.071 2.948 -30.486 1.00 88.75 173 TRP A C 1
ATOM 1338 O O . TRP A 1 173 ? 12.716 2.729 -31.515 1.00 88.75 173 TRP A O 1
ATOM 1348 N N . ARG A 1 174 ? 12.243 4.050 -29.756 1.00 86.38 174 ARG A N 1
ATOM 1349 C CA . ARG A 1 174 ? 13.167 5.138 -30.088 1.00 86.38 174 ARG A CA 1
ATOM 1350 C C . ARG A 1 174 ? 14.221 5.292 -28.998 1.00 86.38 174 ARG A C 1
ATOM 1352 O O . ARG A 1 174 ? 13.889 5.419 -27.819 1.00 86.38 174 ARG A O 1
ATOM 1359 N N . LYS A 1 175 ? 15.491 5.382 -29.400 1.00 86.81 175 LYS A N 1
ATOM 1360 C CA . LYS A 1 175 ? 16.590 5.756 -28.502 1.00 86.81 175 LYS A CA 1
ATOM 1361 C C . LYS A 1 175 ? 16.368 7.168 -27.957 1.00 86.81 175 LYS A C 1
ATOM 1363 O O . LYS A 1 175 ? 16.299 8.135 -28.720 1.00 86.81 175 LYS A O 1
ATOM 1368 N N . GLN A 1 176 ? 16.316 7.297 -26.638 1.00 78.00 176 GLN A N 1
ATOM 1369 C CA . GLN A 1 176 ? 16.258 8.589 -25.970 1.00 78.00 176 GLN A CA 1
ATOM 1370 C C . GLN A 1 176 ? 17.613 9.308 -26.066 1.00 78.00 176 GLN A C 1
ATOM 1372 O O . GLN A 1 176 ? 18.680 8.699 -25.991 1.00 78.00 176 GLN A O 1
ATOM 1377 N N . GLY A 1 177 ? 17.573 10.630 -26.256 1.00 69.62 177 GLY A N 1
ATOM 1378 C CA . GLY A 1 177 ? 18.765 11.484 -26.236 1.00 69.62 177 GLY A CA 1
ATOM 1379 C C . GLY A 1 177 ? 19.516 11.660 -27.562 1.00 69.62 177 GLY A C 1
ATOM 1380 O O . GLY A 1 177 ? 20.502 12.392 -27.576 1.00 69.62 177 GLY A O 1
ATOM 1381 N N . SER A 1 178 ? 19.065 11.092 -28.690 1.00 62.88 178 SER A N 1
ATOM 1382 C CA . SER A 1 178 ? 19.773 11.286 -29.971 1.00 62.88 178 SER A CA 1
ATOM 1383 C C . SER A 1 178 ? 19.574 12.672 -30.614 1.00 62.88 178 SER A C 1
ATOM 1385 O O . SER A 1 178 ? 20.253 12.947 -31.595 1.00 62.88 178 SER A O 1
ATOM 1387 N N . ASN A 1 179 ? 18.686 13.534 -30.088 1.00 58.84 179 ASN A N 1
ATOM 1388 C CA . ASN A 1 179 ? 18.581 14.962 -30.442 1.00 58.84 179 ASN A CA 1
ATOM 1389 C C . ASN A 1 179 ? 17.743 15.767 -29.418 1.00 58.84 179 ASN A C 1
ATOM 1391 O O . ASN A 1 179 ? 16.697 16.323 -29.740 1.00 58.84 179 ASN A O 1
ATOM 1395 N N . GLY A 1 180 ? 18.237 15.868 -28.180 1.00 59.72 180 GLY A N 1
ATOM 1396 C CA . GLY A 1 180 ? 17.725 16.822 -27.188 1.00 59.72 180 GLY A CA 1
ATOM 1397 C C . GLY A 1 180 ? 16.910 16.185 -26.067 1.00 59.72 180 GLY A C 1
ATOM 1398 O O . GLY A 1 180 ? 15.826 15.663 -26.280 1.00 59.72 180 GLY A O 1
ATOM 1399 N N . ILE A 1 181 ? 17.458 16.326 -24.860 1.00 54.50 181 ILE A N 1
ATOM 1400 C CA . ILE A 1 181 ? 16.954 15.875 -23.560 1.00 54.50 181 ILE A CA 1
ATOM 1401 C C . ILE A 1 181 ? 17.134 14.364 -23.315 1.00 54.50 181 ILE A C 1
ATOM 1403 O O . ILE A 1 181 ? 16.264 13.534 -23.556 1.00 54.50 181 ILE A O 1
ATOM 1407 N N . SER A 1 182 ? 18.310 14.034 -22.770 1.00 59.50 182 SER A N 1
ATOM 1408 C CA . SER A 1 182 ? 18.508 12.823 -21.971 1.00 59.50 182 SER A CA 1
ATOM 1409 C C . SER A 1 182 ? 17.932 13.093 -20.584 1.00 59.50 182 SER A C 1
ATOM 1411 O O . SER A 1 182 ? 18.467 13.917 -19.841 1.00 59.50 182 SER A O 1
ATOM 1413 N N . VAL A 1 183 ? 16.802 12.466 -20.269 1.00 63.03 183 VAL A N 1
ATOM 1414 C CA . VAL A 1 183 ? 16.153 12.587 -18.966 1.00 63.03 183 VAL A CA 1
ATOM 1415 C C . VAL A 1 183 ? 16.452 11.328 -18.166 1.00 63.03 183 VAL A C 1
ATOM 1417 O O . VAL A 1 183 ? 15.810 10.301 -18.350 1.00 63.03 183 VAL A O 1
ATOM 1420 N N . THR A 1 184 ? 17.451 11.376 -17.295 1.00 66.50 184 THR A N 1
ATOM 1421 C CA . THR A 1 184 ? 17.847 10.204 -16.496 1.00 66.50 184 THR A CA 1
ATOM 1422 C C . THR A 1 184 ? 17.117 10.122 -15.157 1.00 66.50 184 THR A C 1
ATOM 1424 O O . THR A 1 184 ? 17.078 9.061 -14.539 1.00 66.50 184 THR A O 1
ATOM 1427 N N . SER A 1 185 ? 16.530 11.230 -14.700 1.00 75.12 185 SER A N 1
ATOM 1428 C CA . SER A 1 185 ? 15.691 11.284 -13.507 1.00 75.12 185 SER A CA 1
ATOM 1429 C C . SER A 1 185 ? 14.714 12.454 -13.574 1.00 75.12 185 SER A C 1
ATOM 1431 O O . SER A 1 185 ? 14.933 13.434 -14.293 1.00 75.12 185 SER A O 1
ATOM 1433 N N . THR A 1 186 ? 13.658 12.382 -12.765 1.00 79.19 186 THR A N 1
ATOM 1434 C CA . THR A 1 186 ? 12.720 13.492 -12.552 1.00 79.19 186 THR A CA 1
ATOM 1435 C C . THR A 1 186 ? 13.393 14.735 -11.965 1.00 79.19 186 THR A C 1
ATOM 1437 O O . THR A 1 186 ? 12.875 15.829 -12.143 1.00 79.19 186 THR A O 1
ATOM 1440 N N . ASP A 1 187 ? 14.569 14.606 -11.339 1.00 77.69 187 ASP A N 1
ATOM 1441 C CA . ASP A 1 187 ? 15.333 15.755 -10.825 1.00 77.69 187 ASP A CA 1
ATOM 1442 C C . ASP A 1 187 ? 15.913 16.631 -11.946 1.00 77.69 187 ASP A C 1
ATOM 1444 O O . ASP A 1 187 ? 16.251 17.791 -11.720 1.00 77.69 187 ASP A O 1
ATOM 1448 N N . SER A 1 188 ? 16.050 16.079 -13.156 1.00 73.31 188 SER A N 1
ATOM 1449 C CA . SER A 1 188 ? 16.610 16.784 -14.315 1.00 73.31 188 SER A CA 1
ATOM 1450 C C . SER A 1 188 ? 15.549 17.512 -15.146 1.00 73.31 188 SER A C 1
ATOM 1452 O O . SER A 1 188 ? 15.891 18.185 -16.120 1.00 73.31 188 SER A O 1
ATOM 1454 N N . ILE A 1 189 ? 14.267 17.381 -14.788 1.00 79.94 189 ILE A N 1
ATOM 1455 C CA . ILE A 1 189 ? 13.153 18.001 -15.504 1.00 79.94 189 ILE A CA 1
ATOM 1456 C C . ILE A 1 189 ? 12.600 19.161 -14.668 1.00 79.94 189 ILE A C 1
ATOM 1458 O O . ILE A 1 189 ? 12.279 18.974 -13.496 1.00 79.94 189 ILE A O 1
ATOM 1462 N N . PRO A 1 190 ? 12.440 20.361 -15.244 1.00 71.75 190 PRO A N 1
ATOM 1463 C CA . PRO A 1 190 ? 11.702 21.436 -14.596 1.00 71.75 190 PRO A CA 1
ATOM 1464 C C . PRO A 1 190 ? 10.224 21.066 -14.414 1.00 71.75 190 PRO A C 1
ATOM 1466 O O . PRO A 1 190 ? 9.553 20.663 -15.363 1.00 71.75 190 PRO A O 1
ATOM 1469 N N . GLU A 1 191 ? 9.702 21.245 -13.204 1.00 79.75 191 GLU A N 1
ATOM 1470 C CA . GLU A 1 191 ? 8.277 21.063 -12.916 1.00 79.75 191 GLU A CA 1
ATOM 1471 C C . GLU A 1 191 ? 7.431 22.197 -13.510 1.00 79.75 191 GLU A C 1
ATOM 1473 O O . GLU A 1 191 ? 7.870 23.345 -13.611 1.00 79.75 191 GLU A O 1
ATOM 1478 N N . GLY A 1 192 ? 6.194 21.875 -13.895 1.00 75.50 192 GLY A N 1
ATOM 1479 C CA . GLY A 1 192 ? 5.213 22.875 -14.311 1.00 75.50 192 GLY A CA 1
ATOM 1480 C C . GLY A 1 192 ? 4.532 23.543 -13.113 1.00 75.50 192 GLY A C 1
ATOM 1481 O O . GLY A 1 192 ? 4.688 23.127 -11.972 1.00 75.50 192 GLY A O 1
ATOM 1482 N N . ASN A 1 193 ? 3.695 24.551 -13.365 1.00 75.00 193 ASN A N 1
ATOM 1483 C CA . ASN A 1 193 ? 3.012 25.278 -12.281 1.00 75.00 193 ASN A CA 1
ATOM 1484 C C . ASN A 1 193 ? 1.910 24.465 -11.577 1.00 75.00 193 ASN A C 1
ATOM 1486 O O . ASN A 1 193 ? 1.562 24.772 -10.441 1.00 75.00 193 ASN A O 1
ATOM 1490 N N . ASN A 1 194 ? 1.351 23.456 -12.254 1.00 76.06 194 ASN A N 1
ATOM 1491 C CA . ASN A 1 194 ? 0.192 22.700 -11.766 1.00 76.06 194 ASN A CA 1
ATOM 1492 C C . ASN A 1 194 ? 0.493 21.216 -11.524 1.00 76.06 194 ASN A C 1
ATOM 1494 O O . ASN A 1 194 ? -0.149 20.606 -10.676 1.00 76.06 194 ASN A O 1
ATOM 1498 N N . ASN A 1 195 ? 1.432 20.632 -12.277 1.00 75.56 195 ASN A N 1
ATOM 1499 C CA . ASN A 1 195 ? 1.822 19.234 -12.128 1.00 75.56 195 ASN A CA 1
ATOM 1500 C C . ASN A 1 195 ? 3.239 19.176 -11.565 1.00 75.56 195 ASN A C 1
ATOM 1502 O O . ASN A 1 195 ? 4.191 19.601 -12.225 1.00 75.56 195 ASN A O 1
ATOM 1506 N N . LEU A 1 196 ? 3.327 18.696 -10.330 1.00 85.31 196 LEU A N 1
ATOM 1507 C CA . LEU A 1 196 ? 4.538 18.660 -9.532 1.00 85.31 196 LEU A CA 1
ATOM 1508 C C . LEU A 1 196 ? 4.958 17.208 -9.306 1.00 85.31 196 LEU A C 1
ATOM 1510 O O . LEU A 1 196 ? 4.110 16.335 -9.110 1.00 85.31 196 LEU A O 1
ATOM 1514 N N . TYR A 1 197 ? 6.261 16.947 -9.280 1.00 86.31 197 TYR A N 1
ATOM 1515 C CA . TYR A 1 197 ? 6.769 15.611 -8.993 1.00 86.31 197 TYR A CA 1
ATOM 1516 C C . TYR A 1 197 ? 6.525 15.231 -7.536 1.00 86.31 197 TYR A C 1
ATOM 1518 O O . TYR A 1 197 ? 6.554 16.059 -6.617 1.00 86.31 197 TYR A O 1
ATOM 1526 N N . PHE A 1 198 ? 6.322 13.935 -7.320 1.00 87.06 198 PHE A N 1
ATOM 1527 C CA . PHE A 1 198 ? 6.208 13.388 -5.981 1.00 87.06 198 PHE A CA 1
ATOM 1528 C C . PHE A 1 198 ? 7.512 13.607 -5.205 1.00 87.06 198 PHE A C 1
ATOM 1530 O O . PHE A 1 198 ? 8.585 13.169 -5.612 1.00 87.06 198 PHE A O 1
ATOM 1537 N N . GLN A 1 199 ? 7.405 14.241 -4.039 1.00 88.44 199 GLN A N 1
ATOM 1538 C CA . GLN A 1 199 ? 8.490 14.330 -3.070 1.00 88.44 199 GLN A CA 1
ATOM 1539 C C . GLN A 1 199 ? 7.937 14.052 -1.679 1.00 88.44 199 GLN A C 1
ATOM 1541 O O . GLN A 1 199 ? 7.010 14.726 -1.222 1.00 88.44 199 GLN A O 1
ATOM 1546 N N . ALA A 1 200 ? 8.548 13.099 -0.974 1.00 88.94 200 ALA A N 1
ATOM 1547 C CA . ALA A 1 200 ? 8.112 12.697 0.361 1.00 88.94 200 ALA A CA 1
ATOM 1548 C C . ALA A 1 200 ? 8.019 13.886 1.333 1.00 88.94 200 ALA A C 1
ATOM 1550 O O . ALA A 1 200 ? 7.104 13.941 2.149 1.00 88.94 200 ALA A O 1
ATOM 1551 N N . GLU A 1 201 ? 8.924 14.864 1.230 1.00 88.38 201 GLU A N 1
ATOM 1552 C CA . GLU A 1 201 ? 8.897 16.036 2.109 1.00 88.38 201 GLU A CA 1
ATOM 1553 C C . GLU A 1 201 ? 7.742 16.999 1.795 1.00 88.38 201 GLU A C 1
ATOM 1555 O O . GLU A 1 201 ? 7.160 17.565 2.716 1.00 88.38 201 GLU A O 1
ATOM 1560 N N . ARG A 1 202 ? 7.324 17.126 0.527 1.00 86.12 202 ARG A N 1
ATOM 1561 C CA . ARG A 1 202 ? 6.130 17.915 0.168 1.00 86.12 202 ARG A CA 1
ATOM 1562 C C . ARG A 1 202 ? 4.875 17.285 0.740 1.00 86.12 202 ARG A C 1
ATOM 1564 O O . ARG A 1 202 ? 4.087 17.977 1.373 1.00 86.12 202 ARG A O 1
ATOM 1571 N N . VAL A 1 203 ? 4.738 15.970 0.584 1.00 90.88 203 VAL A N 1
ATOM 1572 C CA . VAL A 1 203 ? 3.613 15.225 1.161 1.00 90.88 203 VAL A CA 1
ATOM 1573 C C . VAL A 1 203 ? 3.606 15.371 2.679 1.00 90.88 203 VAL A C 1
ATOM 1575 O O . VAL A 1 203 ? 2.577 15.710 3.253 1.00 90.88 203 VAL A O 1
ATOM 1578 N N . LYS A 1 204 ? 4.759 15.215 3.340 1.00 90.06 204 LYS A N 1
ATOM 1579 C CA . LYS A 1 204 ? 4.874 15.448 4.786 1.00 90.06 204 LYS A CA 1
ATOM 1580 C C . LYS A 1 204 ? 4.468 16.863 5.180 1.00 90.06 204 LYS A C 1
ATOM 1582 O O . LYS A 1 204 ? 3.808 17.012 6.197 1.00 90.06 204 LYS A O 1
ATOM 1587 N N . ASN A 1 205 ? 4.851 17.887 4.423 1.00 87.69 205 ASN A N 1
ATOM 1588 C CA . ASN A 1 205 ? 4.484 19.270 4.731 1.00 87.69 205 ASN A CA 1
ATOM 1589 C C . ASN A 1 205 ? 2.983 19.521 4.565 1.00 87.69 205 ASN A C 1
ATOM 1591 O O . ASN A 1 205 ? 2.399 20.183 5.418 1.00 87.69 205 ASN A O 1
ATOM 1595 N N . VAL A 1 206 ? 2.356 18.945 3.534 1.00 90.81 206 VAL A N 1
ATOM 1596 C CA . VAL A 1 206 ? 0.895 18.973 3.372 1.00 90.81 206 VAL A CA 1
ATOM 1597 C C . VAL A 1 206 ? 0.228 18.300 4.569 1.00 90.81 206 VAL A C 1
ATOM 1599 O O . VAL A 1 206 ? -0.570 18.930 5.250 1.00 90.81 206 VAL A O 1
ATOM 1602 N N . VAL A 1 207 ? 0.627 17.069 4.899 1.00 89.81 207 VAL A N 1
ATOM 1603 C CA . VAL A 1 207 ? 0.049 16.300 6.013 1.00 89.81 207 VAL A CA 1
ATOM 1604 C C . VAL A 1 207 ? 0.272 16.985 7.367 1.00 89.81 207 VAL A C 1
ATOM 1606 O O . VAL A 1 207 ? -0.632 17.001 8.192 1.00 89.81 207 VAL A O 1
ATOM 1609 N N . LYS A 1 208 ? 1.441 17.596 7.603 1.00 91.06 208 LYS A N 1
ATOM 1610 C CA . LYS A 1 208 ? 1.725 18.383 8.821 1.00 91.06 208 LYS A CA 1
ATOM 1611 C C . LYS A 1 208 ? 0.830 19.616 8.953 1.00 91.06 208 LYS A C 1
ATOM 1613 O O . LYS A 1 208 ? 0.613 20.070 10.071 1.00 91.06 208 LYS A O 1
ATOM 1618 N N . GLY A 1 209 ? 0.387 20.184 7.833 1.00 89.00 209 GLY A N 1
ATOM 1619 C CA . GLY A 1 209 ? -0.525 21.325 7.809 1.00 89.00 209 GLY A CA 1
ATOM 1620 C C . GLY A 1 209 ? -1.985 20.943 8.041 1.00 89.00 209 GLY A C 1
ATOM 1621 O O . GLY A 1 209 ? -2.787 21.826 8.328 1.00 89.00 209 GLY A O 1
ATOM 1622 N N . MET A 1 210 ? -2.321 19.655 7.935 1.00 91.50 210 MET A N 1
ATOM 1623 C CA . MET A 1 210 ? -3.682 19.181 8.141 1.00 91.50 210 MET A CA 1
ATOM 1624 C C . MET A 1 210 ? -4.035 19.095 9.628 1.00 91.50 210 MET A C 1
ATOM 1626 O O . MET A 1 210 ? -3.187 18.838 10.485 1.00 91.50 210 MET A O 1
ATOM 1630 N N . ASN A 1 211 ? -5.319 19.243 9.932 1.00 89.88 211 ASN A N 1
ATOM 1631 C CA . ASN A 1 211 ? -5.891 18.981 11.247 1.00 89.88 211 ASN A CA 1
ATOM 1632 C C . ASN A 1 211 ? -6.933 17.851 11.193 1.00 89.88 211 ASN A C 1
ATOM 1634 O O . ASN A 1 211 ? -7.325 17.377 10.127 1.00 89.88 211 ASN A O 1
ATOM 1638 N N . SER A 1 212 ? -7.399 17.409 12.362 1.00 88.88 212 SER A N 1
ATOM 1639 C CA . SER A 1 212 ? -8.365 16.309 12.468 1.00 88.88 212 SER A CA 1
ATOM 1640 C C . SER A 1 212 ? -9.711 16.586 11.786 1.00 88.88 212 SER A C 1
ATOM 1642 O O . SER A 1 212 ? -10.429 15.642 11.496 1.00 88.88 212 SER A O 1
ATOM 1644 N N . GLY A 1 213 ? -10.065 17.846 11.514 1.00 87.62 213 GLY A N 1
ATOM 1645 C CA . GLY A 1 213 ? -11.281 18.202 10.775 1.00 87.62 213 GLY A CA 1
ATOM 1646 C C . GLY A 1 213 ? -11.180 17.996 9.260 1.00 87.62 213 GLY A C 1
ATOM 1647 O O . GLY A 1 213 ? -12.202 17.951 8.584 1.00 87.62 213 GLY A O 1
ATOM 1648 N N . GLU A 1 214 ? -9.969 17.860 8.720 1.00 89.31 214 GLU A N 1
ATOM 1649 C CA . GLU A 1 214 ? -9.715 17.661 7.284 1.00 89.31 214 GLU A CA 1
ATOM 1650 C C . GLU A 1 214 ? -9.503 16.182 6.931 1.00 89.31 214 GLU A C 1
ATOM 1652 O O . GLU A 1 214 ? -9.389 15.825 5.758 1.00 89.31 214 GLU A O 1
ATOM 1657 N N . LEU A 1 215 ? -9.443 15.313 7.943 1.00 88.75 215 LEU A N 1
ATOM 1658 C CA . LEU A 1 215 ? -9.215 13.883 7.787 1.00 88.75 215 LEU A CA 1
ATOM 1659 C C . LEU A 1 215 ? -10.539 13.107 7.880 1.00 88.75 215 LEU A C 1
ATOM 1661 O O . LEU A 1 215 ? -11.317 13.329 8.808 1.00 88.75 215 LEU A O 1
ATOM 1665 N N . PRO A 1 216 ? -10.805 12.157 6.964 1.00 88.50 216 PRO A N 1
ATOM 1666 C CA . PRO A 1 216 ? -11.924 11.233 7.101 1.00 88.50 216 PRO A CA 1
ATOM 1667 C C . PRO A 1 216 ? -11.773 10.362 8.351 1.00 88.50 216 PRO A C 1
ATOM 1669 O O . PRO A 1 216 ? -10.713 9.798 8.605 1.00 88.50 216 PRO A O 1
ATOM 1672 N N . GLU A 1 217 ? -12.853 10.204 9.108 1.00 86.19 217 GLU A N 1
ATOM 1673 C CA . GLU A 1 217 ? -12.786 9.572 10.431 1.00 86.19 217 GLU A CA 1
ATOM 1674 C C . GLU A 1 217 ? -12.886 8.038 10.408 1.00 86.19 217 GLU A C 1
ATOM 1676 O O . GLU A 1 217 ? -12.355 7.356 11.283 1.00 86.19 217 GLU A O 1
ATOM 1681 N N . GLY A 1 218 ? -13.545 7.450 9.404 1.00 88.75 218 GLY A N 1
ATOM 1682 C CA . GLY A 1 218 ? -13.742 5.998 9.336 1.00 88.75 218 GLY A CA 1
ATOM 1683 C C . GLY A 1 218 ? -14.299 5.423 10.648 1.00 88.75 218 GLY A C 1
ATOM 1684 O O . GLY A 1 218 ? -15.347 5.851 11.126 1.00 88.75 218 GLY A O 1
ATOM 1685 N N . THR A 1 219 ? -13.594 4.453 11.240 1.00 89.00 219 THR A N 1
ATOM 1686 C CA . THR A 1 219 ? -13.940 3.859 12.546 1.00 89.00 219 THR A CA 1
ATOM 1687 C C . THR A 1 219 ? -13.334 4.591 13.748 1.00 89.00 219 THR A C 1
ATOM 1689 O O . THR A 1 219 ? -13.698 4.286 14.881 1.00 89.00 219 THR A O 1
ATOM 1692 N N . ASN A 1 220 ? -12.392 5.516 13.536 1.00 86.00 220 ASN A N 1
ATOM 1693 C CA . ASN A 1 220 ? -11.748 6.278 14.602 1.00 86.00 220 ASN A CA 1
ATOM 1694 C C . ASN A 1 220 ? -12.355 7.682 14.675 1.00 86.00 220 ASN A C 1
ATOM 1696 O O . ASN A 1 220 ? -12.011 8.570 13.901 1.00 86.00 220 ASN A O 1
ATOM 1700 N N . LEU A 1 221 ? -13.266 7.876 15.621 1.00 89.25 221 LEU A N 1
ATOM 1701 C CA . LEU A 1 221 ? -13.995 9.129 15.765 1.00 89.25 221 LEU A CA 1
ATOM 1702 C C . LEU A 1 221 ? -13.124 10.178 16.465 1.00 89.25 221 LEU A C 1
ATOM 1704 O O . LEU A 1 221 ? -12.771 10.014 17.634 1.00 89.25 221 LEU A O 1
ATOM 1708 N N . TYR A 1 222 ? -12.809 11.277 15.775 1.00 90.25 222 TYR A N 1
ATOM 1709 C CA . TYR A 1 222 ? -12.069 12.380 16.385 1.00 90.25 222 TYR A CA 1
ATOM 1710 C C . TYR A 1 222 ? -12.897 13.109 17.450 1.00 90.25 222 TYR A C 1
ATOM 1712 O O . TYR A 1 222 ? -14.135 13.096 17.461 1.00 90.25 222 TYR A O 1
ATOM 1720 N N . TYR A 1 223 ? -12.187 13.757 18.369 1.00 90.75 223 TYR A N 1
ATOM 1721 C CA . TYR A 1 223 ? -12.789 14.561 19.422 1.00 90.75 223 TYR A CA 1
ATOM 1722 C C . TYR A 1 223 ? -13.635 15.696 18.830 1.00 90.75 223 TYR A C 1
ATOM 1724 O O . TYR A 1 223 ? -13.155 16.474 18.008 1.00 90.75 223 TYR A O 1
ATOM 1732 N N . THR A 1 224 ? -14.872 15.830 19.310 1.00 92.00 224 THR A N 1
ATOM 1733 C CA . THR A 1 224 ? -15.683 17.043 19.157 1.00 92.00 224 THR A CA 1
ATOM 1734 C C . THR A 1 224 ? -16.478 17.279 20.435 1.00 92.00 224 THR A C 1
ATOM 1736 O O . THR A 1 224 ? -16.912 16.321 21.083 1.00 92.00 224 THR A O 1
ATOM 1739 N N . ASP A 1 225 ? -16.726 18.544 20.779 1.00 93.81 225 ASP A N 1
ATOM 1740 C CA . ASP A 1 225 ? -17.512 18.895 21.971 1.00 93.81 225 ASP A CA 1
ATOM 1741 C C . ASP A 1 225 ? -18.916 18.275 21.928 1.00 93.81 225 ASP A C 1
ATOM 1743 O O . ASP A 1 225 ? -19.430 17.804 22.942 1.00 93.81 225 ASP A O 1
ATOM 1747 N N . ALA A 1 226 ? -19.512 18.186 20.734 1.00 93.75 226 ALA A N 1
ATOM 1748 C CA . ALA A 1 226 ? -20.804 17.542 20.526 1.00 93.75 226 ALA A CA 1
ATOM 1749 C C . ALA A 1 226 ? -20.785 16.050 20.903 1.00 93.75 226 ALA A C 1
ATOM 1751 O O . ALA A 1 226 ? -21.707 15.571 21.562 1.00 93.75 226 ALA A O 1
ATOM 1752 N N . ARG A 1 227 ? -19.729 15.311 20.535 1.00 92.25 227 ARG A N 1
ATOM 1753 C CA . ARG A 1 227 ? -19.584 13.889 20.893 1.00 92.25 227 ARG A CA 1
ATOM 1754 C C . ARG A 1 227 ? -19.363 13.693 22.379 1.00 92.25 227 ARG A C 1
ATOM 1756 O O . ARG A 1 227 ? -19.980 12.814 22.971 1.00 92.25 227 ARG A O 1
ATOM 1763 N N . VAL A 1 228 ? -18.517 14.522 22.983 1.00 95.44 228 VAL A N 1
ATOM 1764 C CA . VAL A 1 228 ? -18.296 14.472 24.431 1.00 95.44 228 VAL A CA 1
ATOM 1765 C C . VAL A 1 228 ? -19.594 14.764 25.167 1.00 95.44 228 VAL A C 1
ATOM 1767 O O . VAL A 1 228 ? -19.957 14.018 26.068 1.00 95.44 228 VAL A O 1
ATOM 1770 N N . SER A 1 229 ? -20.335 15.788 24.748 1.00 94.19 229 SER A N 1
ATOM 1771 C CA . SER A 1 229 ? -21.632 16.126 25.331 1.00 94.19 229 SER A CA 1
ATOM 1772 C C . SER A 1 229 ? -22.647 14.989 25.181 1.00 94.19 229 SER A C 1
ATOM 1774 O O . SER A 1 229 ? -23.331 14.659 26.147 1.00 94.19 229 SER A O 1
ATOM 1776 N N . ALA A 1 230 ? -22.690 14.324 24.023 1.00 95.00 230 ALA A N 1
ATOM 1777 C CA . ALA A 1 230 ? -23.571 13.180 23.796 1.00 95.00 230 ALA A CA 1
ATOM 1778 C C . ALA A 1 230 ? -23.261 11.982 24.713 1.00 95.00 230 ALA A C 1
ATOM 1780 O O . ALA A 1 230 ? -24.179 11.265 25.104 1.00 95.00 230 ALA A O 1
ATOM 1781 N N . VAL A 1 231 ? -21.990 11.771 25.077 1.00 94.75 231 VAL A N 1
ATOM 1782 C CA . VAL A 1 231 ? -21.571 10.688 25.986 1.00 94.75 231 VAL A CA 1
ATOM 1783 C C . VAL A 1 231 ? -21.741 11.084 27.454 1.00 94.75 231 VAL A C 1
ATOM 1785 O O . VAL A 1 231 ? -22.301 10.326 28.243 1.00 94.75 231 VAL A O 1
ATOM 1788 N N . VAL A 1 232 ? -21.260 12.268 27.834 1.00 95.00 232 VAL A N 1
ATOM 1789 C CA . VAL A 1 232 ? -21.193 12.720 29.231 1.00 95.00 232 VAL A CA 1
ATOM 1790 C C . VAL A 1 232 ? -22.540 13.237 29.727 1.00 95.00 232 VAL A C 1
ATOM 1792 O O . VAL A 1 232 ? -22.884 12.998 30.879 1.00 95.00 232 VAL A O 1
ATOM 1795 N N . GLY A 1 233 ? -23.324 13.906 28.877 1.00 94.44 233 GLY A N 1
ATOM 1796 C CA . GLY A 1 233 ? -24.627 14.479 29.232 1.00 94.44 233 GLY A CA 1
ATOM 1797 C C . GLY A 1 233 ? -25.544 13.479 29.947 1.00 94.44 233 GLY A C 1
ATOM 1798 O O . GLY A 1 233 ? -25.919 13.729 31.092 1.00 94.44 233 GLY A O 1
ATOM 1799 N N . PRO A 1 234 ? -25.823 12.304 29.352 1.00 95.31 234 PRO A N 1
ATOM 1800 C CA . PRO A 1 234 ? -26.634 11.269 29.991 1.00 95.31 234 PRO A CA 1
ATOM 1801 C C . PRO A 1 234 ? -26.059 10.741 31.314 1.00 95.31 234 PRO A C 1
ATOM 1803 O O . PRO A 1 234 ? -26.820 10.318 32.181 1.00 95.31 234 PRO A O 1
ATOM 1806 N N . MET A 1 235 ? -24.733 10.764 31.490 1.00 94.62 235 MET A N 1
ATOM 1807 C CA . MET A 1 235 ? -24.082 10.313 32.726 1.00 94.62 235 MET A CA 1
ATOM 1808 C C . MET A 1 235 ? -24.245 11.314 33.875 1.00 94.62 235 MET A C 1
ATOM 1810 O O . MET A 1 235 ? -24.312 10.905 35.032 1.00 94.62 235 MET A O 1
ATOM 1814 N N . ILE A 1 236 ? -24.312 12.616 33.576 1.00 94.81 236 ILE A N 1
ATOM 1815 C CA . ILE A 1 236 ? -24.382 13.679 34.592 1.00 94.81 236 ILE A CA 1
ATOM 1816 C C . ILE A 1 236 ? -25.815 14.097 34.939 1.00 94.81 236 ILE A C 1
ATOM 1818 O O . ILE A 1 236 ? -26.048 14.575 36.049 1.00 94.81 236 ILE A O 1
ATOM 1822 N N . THR A 1 237 ? -26.786 13.881 34.043 1.00 95.38 237 THR A N 1
ATOM 1823 C CA . THR A 1 237 ? -28.199 14.234 34.273 1.00 95.38 237 THR A CA 1
ATOM 1824 C C . THR A 1 237 ? -28.785 13.642 35.567 1.00 95.38 237 THR A C 1
ATOM 1826 O O . THR A 1 237 ? -29.446 14.384 36.294 1.00 95.38 237 THR A O 1
ATOM 1829 N N . PRO A 1 238 ? -28.542 12.366 35.937 1.00 94.12 238 PRO A N 1
ATOM 1830 C CA . PRO A 1 238 ? -29.096 11.805 37.171 1.00 94.12 238 PRO A CA 1
ATOM 1831 C C . PRO A 1 238 ? -28.595 12.514 38.435 1.00 94.12 238 PRO A C 1
ATOM 1833 O O . PRO A 1 238 ? -29.383 12.797 39.333 1.00 94.12 238 PRO A O 1
ATOM 1836 N N . LEU A 1 239 ? -27.303 12.853 38.482 1.00 93.62 239 LEU A N 1
ATOM 1837 C CA . LEU A 1 239 ? -26.709 13.606 39.590 1.00 93.62 239 LEU A CA 1
ATOM 1838 C C . LEU A 1 239 ? -27.271 15.029 39.673 1.00 93.62 239 LEU A C 1
ATOM 1840 O O . LEU A 1 239 ? -27.568 15.505 40.764 1.00 93.62 239 LEU A O 1
ATOM 1844 N N . GLN A 1 240 ? -27.453 15.698 38.531 1.00 93.75 240 GLN A N 1
ATOM 1845 C CA . GLN A 1 240 ? -28.057 17.034 38.484 1.00 93.75 240 GLN A CA 1
ATOM 1846 C C . GLN A 1 240 ? -29.497 17.029 39.010 1.00 93.75 240 GLN A C 1
ATOM 1848 O O . GLN A 1 240 ? -29.872 17.922 39.768 1.00 93.75 240 GLN A O 1
ATOM 1853 N N . ASN A 1 241 ? -30.278 16.001 38.670 1.00 93.88 241 ASN A N 1
ATOM 1854 C CA . ASN A 1 241 ? -31.638 15.841 39.181 1.00 93.88 241 ASN A CA 1
ATOM 1855 C C . ASN A 1 241 ? -31.651 15.603 40.698 1.00 93.88 241 ASN A C 1
ATOM 1857 O O . ASN A 1 241 ? -32.416 16.254 41.402 1.00 93.88 241 ASN A O 1
ATOM 1861 N N . GLN A 1 242 ? -30.768 14.739 41.213 1.00 95.81 242 GLN A N 1
ATOM 1862 C CA . GLN A 1 242 ? -30.653 14.483 42.655 1.00 95.81 242 GLN A CA 1
ATOM 1863 C C . GLN A 1 242 ? -30.285 15.741 43.448 1.00 95.81 242 GLN A C 1
ATOM 1865 O O . GLN A 1 242 ? -30.843 15.982 44.514 1.00 95.81 242 GLN A O 1
ATOM 1870 N N . ILE A 1 243 ? -29.367 16.559 42.927 1.00 95.06 243 ILE A N 1
ATOM 1871 C CA . ILE A 1 243 ? -29.013 17.845 43.544 1.00 95.06 243 ILE A CA 1
ATOM 1872 C C . ILE A 1 243 ? -30.235 18.772 43.566 1.00 95.06 243 ILE A C 1
ATOM 1874 O O . ILE A 1 243 ? -30.540 19.344 44.608 1.00 95.06 243 ILE A O 1
ATOM 1878 N N . GLY A 1 244 ? -30.982 18.855 42.460 1.00 94.00 244 GLY A N 1
ATOM 1879 C CA . GLY A 1 244 ? -32.203 19.661 42.391 1.00 94.00 244 GLY A CA 1
ATOM 1880 C C . GLY A 1 244 ? -33.295 19.215 43.373 1.00 94.00 244 GLY A C 1
ATOM 1881 O O . GLY A 1 244 ? -33.965 20.055 43.969 1.00 94.00 244 GLY A O 1
ATOM 1882 N N . GLU A 1 245 ? -33.460 17.908 43.587 1.00 95.06 245 GLU A N 1
ATOM 1883 C CA . GLU A 1 245 ? -34.388 17.364 44.590 1.00 95.06 245 GLU A CA 1
ATOM 1884 C C . GLU A 1 245 ? -33.956 17.711 46.023 1.00 95.06 245 GLU A C 1
ATOM 1886 O O . GLU A 1 245 ? -34.787 18.095 46.848 1.00 95.06 245 GLU A O 1
ATOM 1891 N N . ILE A 1 246 ? -32.656 17.622 46.322 1.00 94.69 246 ILE A N 1
ATOM 1892 C CA . ILE A 1 246 ? -32.098 18.001 47.628 1.00 94.69 246 ILE A CA 1
ATOM 1893 C C . ILE A 1 246 ? -32.306 19.494 47.896 1.00 94.69 246 ILE A C 1
ATOM 1895 O O . ILE A 1 246 ? -32.717 19.857 49.000 1.00 94.69 246 ILE A O 1
ATOM 1899 N N . ASP A 1 247 ? -32.080 20.348 46.897 1.00 94.44 247 ASP A N 1
ATOM 1900 C CA . ASP A 1 247 ? -32.309 21.789 47.014 1.00 94.44 247 ASP A CA 1
ATOM 1901 C C . ASP A 1 247 ? -33.780 22.088 47.341 1.00 94.44 247 ASP A C 1
ATOM 1903 O O . ASP A 1 247 ? -34.063 22.849 48.265 1.00 94.44 247 ASP A O 1
ATOM 1907 N N . GLN A 1 248 ? -34.730 21.420 46.673 1.00 93.25 248 GLN A N 1
ATOM 1908 C CA . GLN A 1 248 ? -36.158 21.571 46.978 1.00 93.25 248 GLN A CA 1
ATOM 1909 C C . GLN A 1 248 ? -36.517 21.133 48.404 1.00 93.25 248 GLN A C 1
ATOM 1911 O O . GLN A 1 248 ? -37.316 21.798 49.069 1.00 93.25 248 GLN A O 1
ATOM 1916 N N . LEU A 1 249 ? -35.928 20.038 48.892 1.00 92.75 249 LEU A N 1
ATOM 1917 C CA . LEU A 1 249 ? -36.128 19.571 50.267 1.00 92.75 249 LEU A CA 1
ATOM 1918 C C . LEU A 1 249 ? -35.556 20.559 51.294 1.00 92.75 249 LEU A C 1
ATOM 1920 O O . LEU A 1 249 ? -36.190 20.807 52.320 1.00 92.75 249 LEU A O 1
ATOM 1924 N N . LEU A 1 250 ? -34.392 21.153 51.020 1.00 90.94 250 LEU A N 1
ATOM 1925 C CA . LEU A 1 250 ? -33.777 22.170 51.878 1.00 90.94 250 LEU A CA 1
ATOM 1926 C C . LEU A 1 250 ? -34.626 23.443 51.955 1.00 90.94 250 LEU A C 1
ATOM 1928 O O . LEU A 1 250 ? -34.852 23.948 53.053 1.00 90.94 250 LEU A O 1
ATOM 1932 N N . THR A 1 251 ? -35.145 23.922 50.822 1.00 92.25 251 THR A N 1
ATOM 1933 C CA . THR A 1 251 ? -36.086 25.054 50.751 1.00 92.25 251 THR A CA 1
ATOM 1934 C C . THR A 1 251 ? -37.336 24.785 51.596 1.00 92.25 251 THR A C 1
ATOM 1936 O O . THR A 1 251 ? -37.718 25.605 52.431 1.00 92.25 251 THR A O 1
ATOM 1939 N N . GLN A 1 252 ? -37.937 23.595 51.472 1.00 90.00 252 GLN A N 1
ATOM 1940 C CA . GLN A 1 252 ? -39.109 23.212 52.272 1.00 90.00 252 GLN A CA 1
ATOM 1941 C C . GLN A 1 252 ? -38.812 23.127 53.776 1.00 90.00 252 GLN A C 1
ATOM 1943 O O . GLN A 1 252 ? -39.667 23.482 54.587 1.00 90.00 252 GLN A O 1
ATOM 1948 N N . LEU A 1 253 ? -37.617 22.666 54.158 1.00 89.56 253 LEU A N 1
ATOM 1949 C CA . LEU A 1 253 ? -37.226 22.491 55.559 1.00 89.56 253 LEU A CA 1
ATOM 1950 C C . LEU A 1 253 ? -36.857 23.815 56.245 1.00 89.56 253 LEU A C 1
ATOM 1952 O O . LEU A 1 253 ? -37.144 23.995 57.428 1.00 89.56 253 LEU A O 1
ATOM 1956 N N . LEU A 1 254 ? -36.208 24.728 55.519 1.00 90.19 254 LEU A N 1
ATOM 1957 C CA . LEU A 1 254 ? -35.749 26.016 56.047 1.00 90.19 254 LEU A CA 1
ATOM 1958 C C . LEU A 1 254 ? -36.821 27.112 55.984 1.00 90.19 254 LEU A C 1
ATOM 1960 O O . LEU A 1 254 ? -36.659 28.144 56.633 1.00 90.19 254 LEU A O 1
ATOM 1964 N N . GLY A 1 255 ? -37.920 26.886 55.258 1.00 72.88 255 GLY A N 1
ATOM 1965 C CA . GLY A 1 255 ? -39.055 27.810 55.198 1.00 72.88 255 GLY A CA 1
ATOM 1966 C C . GLY A 1 255 ? -38.736 29.149 54.525 1.00 72.88 255 GLY A C 1
ATOM 1967 O O . GLY A 1 255 ? -39.396 30.144 54.831 1.00 72.88 255 GLY A O 1
ATOM 1968 N N . VAL A 1 256 ? -37.730 29.171 53.646 1.00 62.50 256 VAL A N 1
ATOM 1969 C CA . VAL A 1 256 ? -37.377 30.301 52.770 1.00 62.50 256 VAL A CA 1
ATOM 1970 C C . VAL A 1 256 ? -37.675 29.911 51.337 1.00 62.50 256 VAL A C 1
ATOM 1972 O O . VAL A 1 256 ? -37.265 28.789 50.974 1.00 62.50 256 VAL A O 1
#

Radius of gyration: 46.68 Å; chains: 1; bounding box: 72×104×102 Å

pLDDT: mean 74.71, std 15.75, range [39.97, 95.81]